Protein AF-A0A7D9IM38-F1 (afdb_monomer_lite)

Organism: Paramuricea clavata (NCBI:txid317549)

InterPro domains:
  IPR041105 TAR DNA-binding protein 43, N-terminal [PF18694] (22-83)
  IPR041105 TAR DNA-binding protein 43, N-terminal [cd19609] (25-83)

Sequence (326 aa):
MEISGEAEVFVKINESGIADSYVTEIPTEPDASLHILNIQAQFPETTGLRYRSETNTWRAVRRLDNTLFAPHGGWGDKIYAVVKPIAVNLAPNVKHGHDKPEVLKSSKVMSKSSQRTISSDFTLGPPNELLKMAREKVKADGYEYKKGYSRSVSSSSSSGGDDHAGKKDLDKSAKRKHMDAEERKKAITNIKALLDNETTQLLKQKYEYEGQLASLERKEAKSQWYKKKVKRKPALNSSESHTARSLSIAEMLSKADTTTLSTSNTNASPASAAIQRSVNDTNASTKYSDEPSISIINVPDEDPASAQHSDASADTLPLDDSDDLF

pLDDT: mean 70.19, std 22.19, range [37.31, 98.19]

Radius of gyration: 42.06 Å; chains: 1; bounding box: 87×114×127 Å

Secondary structure (DSSP, 8-state):
---------EEEEESSS-TTS--EEEEPPTTS-EEHHHHHHHSTT--EEEEE-TTS-EEEPEEETTEEEPPTT-STTPEEEEE-------------------------------PPP--TT----STTHHHHHHHHHHHHTT--------------------------------------HHHHHHHHHHHHHHHHHHHHHHHHHHHHHHHHHHHHHHHHHHHHHHHHHHTTS------S-S-S--S-SSSSSS------------------------------------------------------------------------

Foldseek 3Di:
DPPPPPPFDWAWEDAPQDPPGDTDIFTADPVLKHFQVSVCVVPPQFPFKWFADPVRDIDTFDDDDRITDADDVGRPPTYIHTDHPPPPPPPDPDDDDDDDDDDDDDDDDDDDDDDDDPPPPPPVPDVCVVVVVVVVVCVVVVPDPPPPDPPPDPDDDDDDDDDDDDDDDDPPPPPDPPPDPVNVVVVVVVVVVVVVVVVVVVVVVVVVVVVVVVVVVVVVVVVVVVVVVVVPPPPPPPPDDPPDPDDDPPPPPPDDDDDDDDDDDDDDDDDDDDDDDDDDDDDDDDDDDDDPPDPPDDDDDDDPPDDDDDDDDDPDDDDDPPDDDD

Structure (mmCIF, N/CA/C/O backbone):
data_AF-A0A7D9IM38-F1
#
_entry.id   AF-A0A7D9IM38-F1
#
loop_
_atom_site.group_PDB
_atom_site.id
_atom_site.type_symbol
_atom_site.label_atom_id
_atom_site.label_alt_id
_atom_site.label_comp_id
_atom_site.label_asym_id
_atom_site.label_entity_id
_atom_site.label_seq_id
_atom_site.pdbx_PDB_ins_code
_atom_site.Cartn_x
_atom_site.Cartn_y
_atom_site.Cartn_z
_atom_site.occupancy
_atom_site.B_iso_or_equiv
_atom_site.auth_seq_id
_atom_site.auth_comp_id
_atom_site.auth_asym_id
_atom_site.auth_atom_id
_atom_site.pdbx_PDB_model_num
ATOM 1 N N . MET A 1 1 ? -4.650 -48.994 5.124 1.00 44.03 1 MET A N 1
ATOM 2 C CA . MET A 1 1 ? -4.905 -47.585 4.771 1.00 44.03 1 MET A CA 1
ATOM 3 C C . MET A 1 1 ? -3.720 -46.804 5.285 1.00 44.03 1 MET A C 1
ATOM 5 O O . MET A 1 1 ? -3.686 -46.463 6.459 1.00 44.03 1 MET A O 1
ATOM 9 N N . GLU A 1 2 ? -2.699 -46.658 4.450 1.00 42.72 2 GLU A N 1
ATOM 10 C CA . GLU A 1 2 ? -1.594 -45.753 4.748 1.00 42.72 2 GLU A CA 1
ATOM 11 C C . GLU A 1 2 ? -2.143 -44.341 4.576 1.00 42.72 2 GLU A C 1
ATOM 13 O O . GLU A 1 2 ? -2.542 -43.951 3.481 1.00 42.72 2 GLU A O 1
ATOM 18 N N . ILE A 1 3 ? -2.267 -43.619 5.688 1.00 56.22 3 ILE A N 1
ATOM 19 C CA . ILE A 1 3 ? -2.511 -42.182 5.674 1.00 56.22 3 ILE A CA 1
ATOM 20 C C . ILE A 1 3 ? -1.185 -41.599 5.196 1.00 56.22 3 ILE A C 1
ATOM 22 O O . ILE A 1 3 ? -0.262 -41.420 5.988 1.00 56.22 3 ILE A O 1
ATOM 26 N N . SER A 1 4 ? -1.042 -41.425 3.883 1.00 56.16 4 SER A N 1
ATOM 27 C CA . SER A 1 4 ? 0.035 -40.625 3.317 1.00 56.16 4 SER A CA 1
ATOM 28 C C . SER A 1 4 ? -0.075 -39.250 3.962 1.00 56.16 4 SER A C 1
ATOM 30 O O . SER A 1 4 ? -1.024 -38.520 3.688 1.00 56.16 4 SER A O 1
ATOM 32 N N . GLY A 1 5 ? 0.827 -38.956 4.899 1.00 57.47 5 GLY A N 1
ATOM 33 C CA . GLY A 1 5 ? 0.895 -37.667 5.566 1.00 57.47 5 GLY A CA 1
ATOM 34 C C . GLY A 1 5 ? 1.242 -36.612 4.532 1.00 57.47 5 GLY A C 1
ATOM 35 O O . GLY A 1 5 ? 2.415 -36.416 4.223 1.00 57.47 5 GLY A O 1
ATOM 36 N N . GLU A 1 6 ? 0.220 -35.989 3.953 1.00 71.19 6 GLU A N 1
ATOM 37 C CA . GLU A 1 6 ? 0.382 -34.780 3.163 1.00 71.19 6 GLU A CA 1
ATOM 38 C C . GLU A 1 6 ? 1.061 -33.762 4.077 1.00 71.19 6 GLU A C 1
ATOM 40 O O . GLU A 1 6 ? 0.561 -33.445 5.156 1.00 71.19 6 GLU A O 1
ATOM 45 N N . ALA A 1 7 ? 2.272 -33.349 3.705 1.00 74.19 7 ALA A N 1
ATOM 46 C CA . ALA A 1 7 ? 3.016 -32.381 4.487 1.00 74.19 7 ALA A CA 1
ATOM 47 C C . ALA A 1 7 ? 2.200 -31.086 4.532 1.00 74.19 7 ALA A C 1
ATOM 49 O O . ALA A 1 7 ? 1.968 -30.471 3.491 1.00 74.19 7 ALA A O 1
ATOM 50 N N . GLU A 1 8 ? 1.755 -30.692 5.725 1.00 84.19 8 GLU A N 1
ATOM 51 C CA . GLU A 1 8 ? 1.079 -29.413 5.917 1.00 84.19 8 GLU A CA 1
ATOM 52 C C . GLU A 1 8 ? 2.019 -28.292 5.464 1.00 84.19 8 GLU A C 1
ATOM 54 O O . GLU A 1 8 ? 3.125 -28.121 5.985 1.00 84.19 8 GLU A O 1
ATOM 59 N N . VAL A 1 9 ? 1.597 -27.549 4.442 1.00 93.69 9 VAL A N 1
ATOM 60 C CA . VAL A 1 9 ? 2.341 -26.398 3.939 1.00 93.69 9 VAL A CA 1
ATOM 61 C C . VAL A 1 9 ? 1.914 -25.175 4.742 1.00 93.69 9 VAL A C 1
ATOM 63 O O . VAL A 1 9 ? 0.727 -24.896 4.906 1.00 93.69 9 VAL A O 1
ATOM 66 N N . PHE A 1 10 ? 2.893 -24.421 5.234 1.00 95.56 10 PHE A N 1
ATOM 67 C CA . PHE A 1 10 ? 2.665 -23.194 5.992 1.00 95.56 10 PHE A CA 1
ATOM 68 C C . PHE A 1 10 ? 3.111 -21.972 5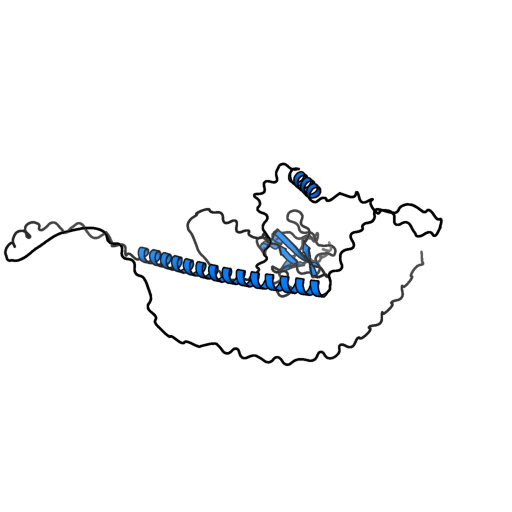.192 1.00 95.56 10 PHE A C 1
ATOM 70 O O . PHE A 1 10 ? 4.106 -22.006 4.465 1.00 95.56 10 PHE A O 1
ATOM 77 N N . VAL A 1 11 ? 2.384 -20.867 5.350 1.00 96.88 11 VAL A N 1
ATOM 78 C CA . VAL A 1 11 ? 2.685 -19.583 4.707 1.00 96.88 11 VAL A CA 1
ATOM 79 C C . VAL A 1 11 ? 3.099 -18.563 5.757 1.00 96.88 11 VAL A C 1
ATOM 81 O O . VAL A 1 11 ? 2.364 -18.304 6.708 1.00 96.88 11 VAL A O 1
ATOM 84 N N . LYS A 1 12 ? 4.265 -17.943 5.555 1.00 96.56 12 LYS A N 1
ATOM 85 C CA . LYS A 1 12 ? 4.831 -16.905 6.428 1.00 96.56 12 LYS A CA 1
ATOM 86 C C . LYS A 1 12 ? 4.230 -15.540 6.093 1.00 96.56 12 LYS A C 1
ATOM 88 O O . LYS A 1 12 ? 4.493 -14.991 5.020 1.00 96.56 12 LYS A O 1
ATOM 93 N N . ILE A 1 13 ? 3.439 -14.977 7.002 1.00 96.88 13 ILE A N 1
ATOM 94 C CA . ILE A 1 13 ? 2.722 -13.709 6.807 1.00 96.88 13 ILE A CA 1
ATOM 95 C C . ILE A 1 13 ? 3.189 -12.657 7.815 1.00 96.88 13 ILE A C 1
ATOM 97 O O . ILE A 1 13 ? 3.386 -12.950 8.991 1.00 96.88 13 ILE A O 1
ATOM 101 N N . ASN A 1 14 ? 3.340 -11.413 7.363 1.00 95.12 14 ASN A N 1
ATOM 102 C CA . ASN A 1 14 ? 3.626 -10.251 8.198 1.00 95.12 14 ASN A CA 1
ATOM 103 C C . ASN A 1 14 ? 2.762 -9.034 7.815 1.00 95.12 14 ASN A C 1
ATOM 105 O O . ASN A 1 14 ? 2.085 -9.002 6.786 1.00 95.12 14 ASN A O 1
ATOM 109 N N . GLU A 1 15 ? 2.802 -7.991 8.646 1.00 92.00 15 GLU A N 1
ATOM 110 C CA . GLU A 1 15 ? 2.037 -6.762 8.396 1.00 92.00 15 GLU A CA 1
ATOM 111 C C . GLU A 1 15 ? 2.759 -5.761 7.489 1.00 92.00 15 GLU A C 1
ATOM 113 O O . GLU A 1 15 ? 2.151 -5.122 6.631 1.00 92.00 15 GLU A O 1
ATOM 118 N N . SER A 1 16 ? 4.075 -5.634 7.648 1.00 82.12 16 SER A N 1
ATOM 119 C CA . SER A 1 16 ? 4.864 -4.594 6.979 1.00 82.12 16 SER A CA 1
ATOM 120 C C . SER A 1 16 ? 5.498 -5.043 5.658 1.00 82.12 16 SER A C 1
ATOM 122 O O . SER A 1 16 ? 5.885 -4.207 4.838 1.00 82.12 16 SER A O 1
ATOM 124 N N . GLY A 1 17 ? 5.622 -6.353 5.429 1.00 73.69 17 GLY A N 1
ATOM 125 C CA . GLY A 1 17 ? 6.408 -6.897 4.325 1.00 73.69 17 GLY A CA 1
ATOM 126 C C . GLY A 1 17 ? 7.925 -6.783 4.509 1.00 73.69 17 GLY A C 1
ATOM 127 O O . GLY A 1 17 ? 8.658 -6.893 3.528 1.00 73.69 17 GLY A O 1
ATOM 128 N N . ILE A 1 18 ? 8.389 -6.548 5.741 1.00 77.19 18 ILE A N 1
ATOM 129 C CA . ILE A 1 18 ? 9.804 -6.453 6.131 1.00 77.19 18 ILE A CA 1
ATOM 130 C C . ILE A 1 18 ? 10.206 -7.724 6.895 1.00 77.19 18 ILE A C 1
ATOM 132 O O . ILE A 1 18 ? 9.472 -8.164 7.784 1.00 77.19 18 ILE A O 1
ATOM 136 N N . ALA A 1 19 ? 11.360 -8.303 6.549 1.00 74.62 19 ALA A N 1
ATOM 137 C CA . ALA A 1 19 ? 11.827 -9.583 7.091 1.00 74.62 19 ALA A CA 1
ATOM 138 C C . ALA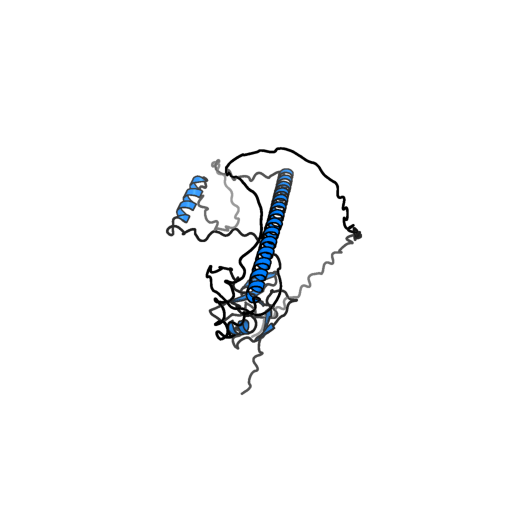 A 1 19 ? 12.031 -9.570 8.616 1.00 74.62 19 ALA A C 1
ATOM 140 O O . ALA A 1 19 ? 11.717 -10.554 9.271 1.00 74.62 19 ALA A O 1
ATOM 141 N N . ASP A 1 20 ? 12.447 -8.437 9.183 1.00 77.31 20 ASP A N 1
ATOM 142 C CA . ASP A 1 20 ? 12.774 -8.316 10.613 1.00 77.31 20 ASP A CA 1
ATOM 143 C C . ASP A 1 20 ? 11.550 -8.055 11.515 1.00 77.31 20 ASP A C 1
ATOM 145 O O . ASP A 1 20 ? 11.688 -7.775 12.705 1.00 77.31 20 ASP A O 1
ATOM 149 N N . SER A 1 21 ? 10.337 -8.082 10.954 1.00 83.94 21 SER A N 1
ATOM 150 C CA . SER A 1 21 ? 9.094 -7.875 11.712 1.00 83.94 21 SER A CA 1
ATOM 151 C C . SER A 1 21 ? 8.464 -9.198 12.156 1.00 83.94 21 SER A C 1
ATOM 153 O O . SER A 1 21 ? 8.831 -10.258 11.666 1.00 83.94 21 SER A O 1
ATOM 155 N N . TYR A 1 22 ? 7.506 -9.144 13.087 1.00 89.44 22 TYR A N 1
ATOM 156 C CA . TYR A 1 22 ? 6.783 -10.325 13.572 1.00 89.44 22 TYR A CA 1
ATOM 157 C C . TYR A 1 22 ? 6.111 -11.088 12.414 1.00 89.44 22 TYR A C 1
ATOM 159 O O . TYR A 1 22 ? 5.280 -10.523 11.695 1.00 89.44 22 TYR A O 1
ATOM 167 N N . VAL A 1 23 ? 6.493 -12.358 12.241 1.00 94.62 23 VAL A N 1
ATOM 168 C CA . VAL A 1 23 ? 5.973 -13.276 11.217 1.00 94.62 23 VAL A CA 1
ATOM 169 C C . VAL A 1 23 ? 5.062 -14.305 11.882 1.00 94.62 23 VAL A C 1
ATOM 171 O O . VAL A 1 23 ? 5.410 -14.876 12.913 1.00 94.62 23 VAL A O 1
ATOM 174 N N . THR A 1 24 ? 3.911 -14.561 11.271 1.00 96.56 24 THR A N 1
ATOM 175 C CA . THR A 1 24 ? 2.961 -15.600 11.677 1.00 96.56 24 THR A CA 1
ATOM 176 C C . THR A 1 24 ? 2.850 -16.636 10.570 1.00 96.56 24 THR A C 1
ATOM 178 O O . THR A 1 24 ? 2.672 -16.282 9.405 1.00 96.56 24 THR A O 1
ATOM 181 N N . GLU A 1 25 ? 2.953 -17.911 10.928 1.00 96.62 25 GLU A N 1
ATOM 182 C CA . GLU A 1 25 ? 2.768 -19.026 10.001 1.00 96.62 25 GLU A CA 1
ATOM 183 C C . GLU A 1 25 ? 1.301 -19.461 10.004 1.00 96.62 25 GLU A C 1
ATOM 185 O O . GLU A 1 25 ? 0.712 -19.671 11.065 1.00 96.62 25 GLU A O 1
ATOM 190 N N . ILE A 1 26 ? 0.698 -19.551 8.818 1.00 96.69 26 ILE A N 1
ATOM 191 C CA . ILE A 1 26 ? -0.701 -19.962 8.643 1.00 96.69 26 ILE A CA 1
ATOM 192 C C . ILE A 1 26 ? -0.744 -21.207 7.747 1.00 96.69 26 ILE A C 1
ATOM 194 O O . ILE A 1 26 ? -0.138 -21.169 6.671 1.00 96.69 26 ILE A O 1
ATOM 198 N N . PRO A 1 27 ? -1.426 -22.293 8.160 1.00 96.25 27 PRO A N 1
ATOM 199 C CA . PRO A 1 27 ? -1.538 -23.506 7.355 1.00 96.25 27 PRO A CA 1
ATOM 200 C C . PRO A 1 27 ? -2.376 -23.267 6.094 1.00 96.25 27 PRO A C 1
ATOM 202 O O . PRO A 1 27 ? -3.347 -22.500 6.113 1.00 96.25 27 PRO A O 1
ATOM 205 N N . THR A 1 28 ? -1.998 -23.924 4.999 1.00 96.00 28 THR A N 1
ATOM 206 C CA . THR A 1 28 ? -2.791 -23.977 3.765 1.00 96.00 28 THR A CA 1
ATOM 207 C C . THR A 1 28 ? -3.817 -25.100 3.812 1.00 96.00 28 THR A C 1
ATOM 209 O O . THR A 1 28 ? -3.688 -26.053 4.575 1.00 96.00 28 THR A O 1
ATOM 212 N N . GLU A 1 29 ? -4.807 -25.013 2.933 1.00 95.38 29 GLU A N 1
ATOM 213 C CA . GLU A 1 29 ? -5.737 -26.106 2.661 1.00 95.38 29 GLU A CA 1
ATOM 214 C C . GLU A 1 29 ? -5.042 -27.251 1.884 1.00 95.38 29 GLU A C 1
ATOM 216 O O . GLU A 1 29 ? -3.952 -27.044 1.332 1.00 95.38 29 GLU A 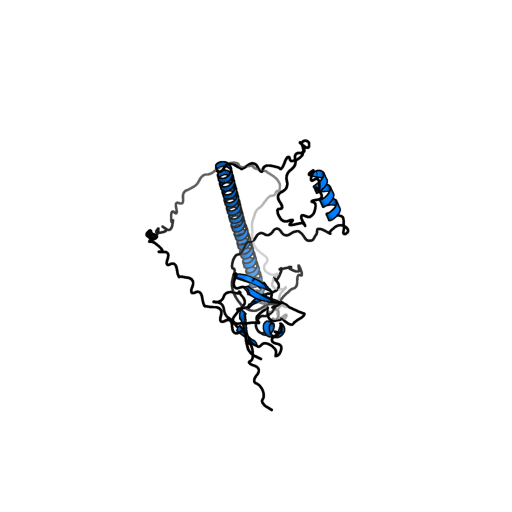O 1
ATOM 221 N N . PRO A 1 30 ? -5.658 -28.449 1.786 1.00 91.75 30 PRO A N 1
ATOM 222 C CA . PRO A 1 30 ? -5.083 -29.597 1.069 1.00 91.75 30 PRO A CA 1
ATOM 223 C C . PRO A 1 30 ? -4.806 -29.347 -0.423 1.00 91.75 30 PRO A C 1
ATOM 225 O O . PRO A 1 30 ? -3.947 -29.984 -1.022 1.00 91.75 30 PRO A O 1
ATOM 228 N N . ASP A 1 31 ? -5.498 -28.386 -1.041 1.00 92.75 31 ASP A N 1
ATOM 229 C CA . ASP A 1 31 ? -5.273 -27.964 -2.431 1.00 92.75 31 ASP A CA 1
ATOM 230 C C . ASP A 1 31 ? -4.155 -26.907 -2.577 1.00 92.75 31 ASP A C 1
ATOM 232 O O . ASP A 1 31 ? -3.996 -26.301 -3.640 1.00 92.75 31 ASP A O 1
ATOM 236 N N . ALA A 1 32 ? -3.394 -26.666 -1.504 1.00 93.31 32 ALA A N 1
ATOM 237 C CA . ALA A 1 32 ? -2.403 -25.602 -1.363 1.00 93.31 32 ALA A CA 1
ATOM 238 C C . ALA A 1 32 ? -2.974 -24.179 -1.524 1.00 93.31 32 ALA A C 1
ATOM 240 O O . ALA A 1 32 ? -2.213 -23.220 -1.702 1.00 93.31 32 ALA A O 1
ATOM 241 N N . SER A 1 33 ? -4.295 -24.002 -1.460 1.00 96.19 33 SER A N 1
ATOM 242 C CA . SER A 1 33 ? -4.912 -22.681 -1.393 1.00 96.19 33 SER A CA 1
ATOM 243 C C . SER A 1 33 ? -4.917 -22.143 0.039 1.00 96.19 33 SER A C 1
ATOM 245 O O . SER A 1 33 ? -4.662 -22.860 1.008 1.00 96.19 33 SER A O 1
ATOM 247 N N . LEU A 1 34 ? -5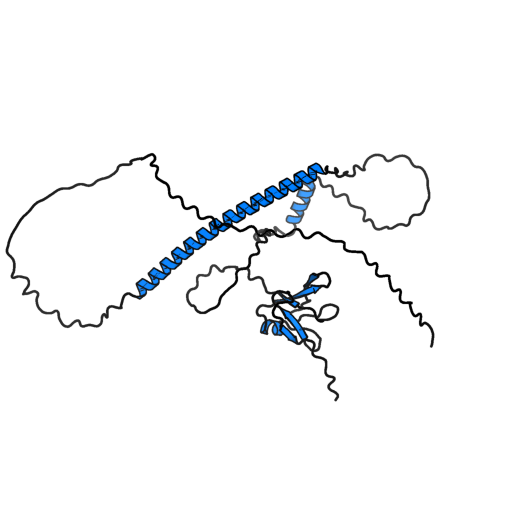.156 -20.841 0.185 1.00 97.19 34 LEU A N 1
ATOM 248 C CA . LEU A 1 34 ? -5.214 -20.191 1.490 1.00 97.19 34 LEU A CA 1
ATOM 249 C C . LEU A 1 34 ? -6.479 -19.343 1.607 1.00 97.19 34 LEU A C 1
ATOM 251 O O . LEU A 1 34 ? -6.691 -18.405 0.833 1.00 97.19 34 LEU A O 1
ATOM 255 N N . HIS A 1 35 ? -7.318 -19.635 2.598 1.00 97.12 35 HIS A N 1
ATOM 256 C CA . HIS A 1 35 ? -8.525 -18.855 2.847 1.00 97.12 35 HIS A CA 1
ATOM 257 C C . HIS A 1 35 ? -8.223 -17.528 3.550 1.00 97.12 35 HIS A C 1
ATOM 259 O O . HIS A 1 35 ? -7.524 -17.469 4.562 1.00 97.12 35 HIS A O 1
ATOM 265 N N . ILE A 1 36 ? -8.833 -16.443 3.063 1.00 96.94 36 ILE A N 1
ATOM 266 C CA . ILE A 1 36 ? -8.707 -15.108 3.670 1.00 96.94 36 ILE A CA 1
ATOM 267 C C . ILE A 1 36 ? -9.212 -15.087 5.108 1.00 96.94 36 ILE A C 1
ATOM 269 O O . ILE A 1 36 ? -8.654 -14.362 5.925 1.00 96.94 36 ILE A O 1
ATOM 273 N N . LEU A 1 37 ? -10.227 -15.889 5.434 1.00 96.38 37 LEU A N 1
ATOM 274 C CA . LEU A 1 37 ? -10.766 -15.974 6.791 1.00 96.38 37 LEU A CA 1
ATOM 275 C C . LEU A 1 37 ? -9.722 -16.486 7.796 1.00 96.38 37 LEU A C 1
ATOM 277 O O . LEU A 1 37 ? -9.623 -15.934 8.891 1.00 96.38 37 LEU A O 1
ATOM 281 N N . ASN A 1 38 ? -8.881 -17.449 7.399 1.00 96.06 38 ASN A N 1
ATOM 282 C CA . ASN A 1 38 ? -7.793 -17.963 8.240 1.00 96.06 38 ASN A CA 1
ATOM 283 C C . ASN A 1 38 ? -6.769 -16.855 8.528 1.00 96.06 38 ASN A C 1
ATOM 285 O O . ASN A 1 38 ? -6.297 -16.707 9.653 1.00 96.06 38 ASN A O 1
ATOM 289 N N . ILE A 1 39 ? -6.487 -16.012 7.530 1.00 97.25 39 ILE A N 1
ATOM 290 C CA . ILE A 1 39 ? -5.600 -14.853 7.684 1.00 97.25 39 ILE A CA 1
ATOM 291 C C . ILE A 1 39 ? -6.250 -13.782 8.564 1.00 97.25 39 ILE A C 1
ATOM 293 O O . ILE A 1 39 ? -5.591 -13.225 9.438 1.00 97.25 39 ILE A O 1
ATOM 297 N N . GLN A 1 40 ? -7.540 -13.500 8.367 1.00 96.81 40 GLN A N 1
ATOM 298 C CA . GLN A 1 40 ? -8.275 -12.481 9.120 1.00 96.81 40 GLN A CA 1
ATOM 299 C C . GLN A 1 40 ? -8.383 -12.785 10.616 1.00 96.81 40 GLN A C 1
ATOM 301 O O . GLN A 1 40 ? -8.480 -11.844 11.402 1.00 96.81 40 GLN A O 1
ATOM 306 N N . ALA A 1 41 ? -8.312 -14.059 11.013 1.00 96.38 41 ALA A N 1
ATOM 307 C CA . ALA A 1 41 ? -8.268 -14.456 12.418 1.00 96.38 41 ALA A CA 1
ATOM 308 C C . ALA A 1 41 ? -7.049 -13.878 13.164 1.00 96.38 41 ALA A C 1
ATOM 310 O O . ALA A 1 41 ? -7.158 -13.547 14.341 1.00 96.38 41 ALA A O 1
ATOM 311 N N . GLN A 1 42 ? -5.910 -13.725 12.477 1.00 95.88 42 GLN A N 1
ATOM 312 C CA . GLN A 1 42 ? -4.676 -13.147 13.034 1.00 95.88 42 GLN A CA 1
ATOM 313 C C . GLN A 1 42 ? -4.478 -11.685 12.618 1.00 95.88 42 GLN A C 1
ATOM 315 O O . GLN A 1 42 ? -3.975 -10.863 13.382 1.00 95.88 42 GLN A O 1
ATOM 320 N N . PHE A 1 43 ? -4.909 -11.343 11.404 1.00 95.31 43 PHE A N 1
ATOM 321 C CA . PHE A 1 43 ? -4.751 -10.028 10.796 1.00 95.31 43 PHE A CA 1
ATOM 322 C C . PHE A 1 43 ? -6.115 -9.474 10.367 1.00 95.31 43 PHE A C 1
ATOM 324 O O . PHE A 1 43 ? -6.485 -9.581 9.188 1.00 95.31 43 PHE A O 1
ATOM 331 N N . PRO A 1 44 ? -6.866 -8.847 11.290 1.00 95.44 44 PRO A N 1
ATOM 332 C CA . PRO A 1 44 ? -8.166 -8.265 10.982 1.00 95.44 44 PRO A CA 1
ATOM 333 C C . PRO A 1 44 ? -8.107 -7.303 9.789 1.00 95.44 44 PRO A C 1
ATOM 335 O O . PRO A 1 44 ? -7.086 -6.653 9.546 1.00 95.44 44 PRO A O 1
ATOM 338 N N . GLU A 1 45 ? -9.214 -7.220 9.046 1.00 94.38 45 GLU A N 1
ATOM 339 C CA . GLU A 1 45 ? -9.385 -6.362 7.858 1.00 94.38 45 GLU A CA 1
ATOM 340 C C . GLU A 1 45 ? -8.496 -6.719 6.655 1.00 94.38 45 GLU A C 1
ATOM 342 O O . GLU A 1 45 ? -8.456 -5.989 5.663 1.00 94.38 45 GLU A O 1
ATOM 347 N N . THR A 1 46 ? -7.793 -7.851 6.687 1.00 96.38 46 THR A N 1
ATOM 348 C CA . THR A 1 46 ? -7.002 -8.288 5.534 1.00 96.38 46 THR A CA 1
ATOM 349 C C . THR A 1 46 ? -7.905 -8.562 4.335 1.00 96.38 46 THR A C 1
ATOM 351 O O . THR A 1 46 ? -8.869 -9.322 4.412 1.00 96.38 46 THR A O 1
ATOM 354 N N . THR A 1 47 ? -7.573 -7.950 3.203 1.00 96.38 47 THR A N 1
ATOM 355 C CA . THR A 1 47 ? -8.274 -8.127 1.922 1.00 96.38 47 THR A CA 1
ATOM 356 C C . THR A 1 47 ? -7.485 -8.979 0.936 1.00 96.38 47 THR A C 1
ATOM 358 O O . THR A 1 47 ? -8.067 -9.556 0.020 1.00 96.38 47 THR A O 1
ATOM 361 N N . GLY A 1 48 ? -6.174 -9.101 1.111 1.00 97.00 48 GLY A N 1
ATOM 362 C CA . GLY A 1 48 ? -5.331 -9.936 0.265 1.00 97.00 48 GLY A CA 1
ATOM 363 C C . GLY A 1 48 ? -3.890 -9.959 0.748 1.00 97.00 48 GLY A C 1
ATOM 364 O O . GLY A 1 48 ? -3.571 -9.406 1.799 1.00 97.00 48 GLY A O 1
ATOM 365 N N . LEU A 1 49 ? -3.021 -10.580 -0.046 1.00 97.88 49 LEU A N 1
ATOM 366 C CA . LEU A 1 49 ? -1.590 -10.682 0.223 1.00 97.88 49 LEU A CA 1
ATOM 367 C C . LEU A 1 49 ? -0.774 -10.121 -0.945 1.00 97.88 49 LEU A C 1
ATOM 369 O O . LEU A 1 49 ? -1.182 -10.178 -2.110 1.00 97.88 49 LEU A O 1
ATOM 373 N N . ARG A 1 50 ? 0.417 -9.616 -0.633 1.00 97.12 50 ARG A N 1
ATOM 374 C CA . ARG A 1 50 ? 1.453 -9.258 -1.609 1.00 97.12 50 ARG A CA 1
ATOM 375 C C . ARG A 1 50 ? 2.816 -9.737 -1.125 1.00 97.12 50 ARG A C 1
ATOM 377 O O . ARG A 1 50 ? 3.042 -9.821 0.071 1.00 97.12 50 ARG A O 1
ATOM 384 N N . TYR A 1 51 ? 3.743 -10.003 -2.029 1.00 96.62 51 TYR A N 1
ATOM 385 C CA . TYR A 1 51 ? 5.093 -10.467 -1.700 1.00 96.62 51 TYR A CA 1
ATOM 386 C C . TYR A 1 51 ? 6.133 -9.745 -2.555 1.00 96.62 51 TYR A C 1
ATOM 388 O O . TYR A 1 51 ? 5.790 -9.110 -3.556 1.00 96.62 51 TYR A O 1
ATOM 396 N N . ARG A 1 52 ? 7.409 -9.818 -2.170 1.00 95.06 52 ARG A N 1
ATOM 397 C CA . ARG A 1 52 ? 8.511 -9.340 -3.014 1.00 95.06 52 ARG A CA 1
ATOM 398 C C . ARG A 1 52 ? 9.015 -10.461 -3.917 1.00 95.06 52 ARG A C 1
ATOM 400 O O . ARG A 1 52 ? 9.261 -11.574 -3.458 1.00 95.06 52 ARG A O 1
ATOM 407 N N . SER A 1 53 ? 9.174 -10.170 -5.204 1.00 94.25 53 SER A N 1
ATOM 408 C CA . SER A 1 53 ? 9.911 -11.041 -6.121 1.00 94.25 53 SER A CA 1
ATOM 409 C C . SER A 1 53 ? 11.411 -11.017 -5.824 1.00 94.25 53 SER A C 1
ATOM 411 O O . SER A 1 53 ? 11.895 -10.138 -5.116 1.00 94.25 53 SER A O 1
ATOM 413 N N . GLU A 1 54 ? 12.160 -11.934 -6.437 1.00 92.31 54 GLU A N 1
ATOM 414 C CA . GLU A 1 54 ? 13.636 -11.930 -6.423 1.00 92.31 54 GLU A CA 1
ATOM 415 C C . GLU A 1 54 ? 14.217 -10.602 -6.934 1.00 92.31 54 GLU A C 1
ATOM 417 O O . GLU A 1 54 ? 15.215 -10.109 -6.427 1.00 92.31 54 GLU A O 1
ATOM 422 N N . THR A 1 55 ? 13.517 -9.946 -7.863 1.00 94.44 55 THR A N 1
ATOM 423 C CA . THR A 1 55 ? 13.842 -8.600 -8.362 1.00 94.44 55 THR A CA 1
ATOM 424 C C . THR A 1 55 ? 13.408 -7.461 -7.424 1.00 94.44 55 THR A C 1
ATOM 426 O O . THR A 1 55 ? 13.295 -6.316 -7.861 1.00 94.44 55 THR A O 1
ATOM 429 N N . ASN A 1 56 ? 13.083 -7.747 -6.158 1.00 92.06 56 ASN A N 1
ATOM 430 C CA . ASN A 1 56 ? 12.603 -6.784 -5.156 1.00 92.06 56 ASN A CA 1
ATOM 431 C C . ASN A 1 56 ? 11.348 -5.979 -5.553 1.00 92.06 56 ASN A C 1
ATOM 433 O O . ASN A 1 56 ? 11.075 -4.913 -5.001 1.00 92.06 56 ASN A O 1
ATOM 437 N N . THR A 1 57 ? 10.546 -6.483 -6.491 1.00 95.19 57 THR A N 1
ATOM 438 C CA . THR A 1 57 ? 9.302 -5.831 -6.920 1.00 95.19 57 THR A CA 1
ATOM 439 C C . THR A 1 57 ? 8.113 -6.407 -6.156 1.00 95.19 57 THR A C 1
ATOM 441 O O . THR A 1 57 ? 8.036 -7.616 -5.946 1.00 95.19 57 THR A O 1
ATOM 444 N N . TRP A 1 58 ? 7.158 -5.565 -5.753 1.00 95.88 58 TRP A N 1
ATOM 445 C CA . TRP A 1 58 ? 5.919 -6.035 -5.128 1.00 95.88 58 TRP A CA 1
ATOM 446 C C . TRP A 1 58 ? 5.025 -6.752 -6.143 1.00 95.88 58 TRP A C 1
ATOM 448 O O . TRP A 1 58 ? 4.696 -6.195 -7.190 1.00 95.88 58 TRP A O 1
ATOM 458 N N . ARG A 1 59 ? 4.593 -7.967 -5.808 1.00 97.38 59 ARG A N 1
ATOM 459 C CA . ARG A 1 59 ? 3.642 -8.774 -6.577 1.00 97.38 59 ARG A CA 1
ATOM 460 C C . ARG A 1 59 ? 2.436 -9.112 -5.713 1.00 97.38 59 ARG A C 1
ATOM 462 O O . ARG A 1 59 ? 2.588 -9.481 -4.553 1.00 97.38 59 ARG A O 1
ATOM 469 N N . ALA A 1 60 ? 1.241 -8.964 -6.270 1.00 97.69 60 ALA A N 1
ATOM 470 C CA . ALA A 1 60 ? 0.010 -9.362 -5.599 1.00 97.69 60 ALA A CA 1
ATOM 471 C C . ALA A 1 60 ? -0.206 -10.875 -5.733 1.00 97.69 60 ALA A C 1
ATOM 473 O O . ALA A 1 60 ? 0.118 -11.460 -6.768 1.00 97.69 60 ALA A O 1
ATOM 474 N N . VAL A 1 61 ? -0.767 -11.495 -4.697 1.00 98.12 61 VAL A N 1
ATOM 475 C CA . VAL A 1 61 ? -1.225 -12.888 -4.751 1.00 98.12 61 VAL A CA 1
ATOM 476 C C . VAL A 1 61 ? -2.589 -12.931 -5.433 1.00 98.12 61 VAL A C 1
ATOM 478 O O . VAL A 1 61 ? -3.435 -12.060 -5.211 1.00 98.12 61 VAL A O 1
ATOM 481 N N . ARG A 1 62 ? -2.807 -13.931 -6.291 1.00 98.12 62 ARG A N 1
ATOM 482 C CA . ARG A 1 62 ? -4.081 -14.088 -6.993 1.00 98.12 62 ARG A CA 1
ATOM 483 C C . ARG A 1 62 ? -5.174 -14.444 -5.990 1.00 98.12 62 ARG A C 1
ATOM 485 O O . ARG A 1 62 ? -5.030 -15.390 -5.223 1.00 98.12 62 ARG A O 1
ATOM 492 N N . ARG A 1 63 ? -6.286 -13.716 -6.056 1.00 97.38 63 ARG A N 1
ATOM 493 C CA . ARG A 1 63 ? -7.487 -13.956 -5.255 1.00 97.38 63 ARG A CA 1
ATOM 494 C C . ARG A 1 63 ? -8.673 -14.261 -6.162 1.00 97.38 63 ARG A C 1
ATOM 496 O O . ARG A 1 63 ? -8.892 -13.524 -7.125 1.00 97.38 63 ARG A O 1
ATOM 503 N N . LEU A 1 64 ? -9.445 -15.285 -5.821 1.00 97.62 64 LEU A N 1
ATOM 504 C CA . LEU A 1 64 ? -10.803 -15.498 -6.323 1.00 97.62 64 LEU A CA 1
ATOM 505 C C . LEU A 1 64 ? -11.713 -15.624 -5.100 1.00 97.62 64 LEU A C 1
ATOM 507 O O . LEU A 1 64 ? -11.461 -16.459 -4.236 1.00 97.62 64 LEU A O 1
ATOM 511 N N . ASP A 1 65 ? -12.706 -14.745 -4.990 1.00 95.25 65 ASP A N 1
ATOM 512 C CA . ASP A 1 65 ? -13.575 -14.635 -3.814 1.00 95.25 65 ASP A CA 1
ATOM 513 C C . ASP A 1 65 ? -12.781 -14.521 -2.497 1.00 95.25 65 ASP A C 1
ATOM 515 O O . ASP A 1 65 ? -12.069 -13.531 -2.290 1.00 95.25 65 ASP A O 1
ATOM 519 N N . ASN A 1 66 ? -12.875 -15.536 -1.633 1.00 96.50 66 ASN A N 1
ATOM 520 C CA . ASN A 1 66 ? -12.207 -15.611 -0.331 1.00 96.50 66 ASN A CA 1
ATOM 521 C C . ASN A 1 66 ? -11.018 -16.583 -0.315 1.00 96.50 66 ASN A C 1
ATOM 523 O O . ASN A 1 66 ? -10.508 -16.905 0.761 1.00 96.50 66 ASN A O 1
ATOM 527 N N . THR A 1 67 ? -10.574 -17.040 -1.485 1.00 97.69 67 THR A N 1
ATOM 528 C CA . THR A 1 67 ? -9.490 -18.012 -1.633 1.00 97.69 67 THR A CA 1
ATOM 529 C C . THR A 1 67 ? -8.314 -17.382 -2.372 1.00 97.69 67 THR A C 1
ATOM 531 O O . THR A 1 67 ? -8.458 -16.765 -3.436 1.00 97.69 67 THR A O 1
ATOM 534 N N . LEU A 1 68 ? -7.129 -17.512 -1.783 1.00 98.19 68 LEU A N 1
ATOM 535 C CA . LEU A 1 68 ? -5.862 -17.094 -2.361 1.00 98.19 68 LEU A CA 1
ATOM 536 C C . LEU A 1 68 ? -5.161 -18.304 -2.963 1.00 98.19 68 LEU A C 1
ATOM 538 O O . LEU A 1 68 ? -5.027 -19.345 -2.324 1.00 98.19 68 LEU A O 1
ATOM 542 N N . PHE A 1 69 ? -4.692 -18.135 -4.192 1.00 97.94 69 PHE A N 1
ATOM 543 C CA . PHE A 1 69 ? -3.982 -19.172 -4.926 1.00 97.94 69 PHE A CA 1
ATOM 544 C C . PHE A 1 69 ? -2.487 -18.917 -4.850 1.00 97.94 69 PHE A C 1
ATOM 546 O O . PHE A 1 69 ? -2.039 -17.777 -5.028 1.00 97.94 69 PHE A O 1
ATOM 553 N N . ALA A 1 70 ? -1.729 -19.990 -4.631 1.00 96.88 70 ALA A N 1
ATOM 554 C CA . ALA A 1 70 ? -0.281 -19.929 -4.594 1.00 96.88 70 ALA A CA 1
ATOM 555 C C . ALA A 1 70 ? 0.279 -19.294 -5.889 1.00 96.88 70 ALA A C 1
ATOM 557 O O . ALA A 1 70 ? -0.228 -19.555 -6.988 1.00 96.88 70 ALA A O 1
ATOM 558 N N . PRO A 1 71 ? 1.318 -18.445 -5.795 1.00 96.19 71 PRO A N 1
ATOM 559 C CA . PRO A 1 71 ? 2.035 -17.950 -6.964 1.00 96.19 71 PRO A CA 1
ATOM 560 C C . PRO A 1 71 ? 2.663 -19.080 -7.795 1.00 96.19 71 PRO A C 1
ATOM 562 O O . PRO A 1 71 ? 2.781 -20.222 -7.354 1.00 96.19 71 PRO A O 1
ATOM 565 N N . HIS A 1 72 ? 3.137 -18.750 -9.000 1.00 92.31 72 HIS A N 1
ATOM 566 C CA . HIS A 1 72 ? 3.922 -19.692 -9.798 1.00 92.31 72 HIS A CA 1
ATOM 567 C C . HIS A 1 72 ? 5.183 -20.112 -9.021 1.00 92.31 72 HIS A C 1
ATOM 569 O O . HIS A 1 72 ? 6.006 -19.256 -8.691 1.00 92.31 72 HIS A O 1
ATOM 575 N N . GLY A 1 73 ? 5.317 -21.409 -8.731 1.00 92.31 73 GLY A N 1
ATOM 576 C CA . GLY A 1 73 ? 6.363 -21.958 -7.855 1.00 92.31 73 GLY A CA 1
ATOM 577 C C . GLY A 1 73 ? 5.926 -22.226 -6.406 1.00 92.31 73 GLY A C 1
ATOM 578 O O . GLY A 1 73 ? 6.764 -22.603 -5.594 1.00 92.31 73 GLY A O 1
ATOM 579 N N . GLY A 1 74 ? 4.641 -22.055 -6.078 1.00 95.81 74 GLY A N 1
ATOM 580 C CA . GLY A 1 74 ? 4.098 -22.330 -4.746 1.00 95.81 74 GLY A CA 1
ATOM 581 C C . GLY A 1 74 ? 4.297 -21.179 -3.754 1.00 95.81 74 GLY A C 1
ATOM 582 O O . GLY A 1 74 ? 4.703 -20.074 -4.120 1.00 95.81 74 GLY A O 1
ATOM 583 N N . TRP A 1 75 ? 3.989 -21.433 -2.479 1.00 95.75 75 TRP A N 1
ATOM 584 C CA . TRP A 1 75 ? 4.164 -20.447 -1.407 1.00 95.75 75 TRP A CA 1
ATOM 585 C C . TRP A 1 75 ? 5.643 -20.206 -1.076 1.00 95.75 75 TRP A C 1
ATOM 587 O O . TRP A 1 75 ? 6.058 -19.046 -0.958 1.00 95.75 75 TRP A O 1
ATOM 597 N N . GLY A 1 76 ? 6.430 -21.288 -1.013 1.00 93.81 76 GLY A N 1
ATOM 598 C CA . GLY A 1 76 ? 7.864 -21.282 -0.708 1.00 93.81 76 GLY A CA 1
ATOM 599 C C . GLY A 1 76 ? 8.201 -20.616 0.631 1.00 93.81 76 GLY A C 1
ATOM 600 O O . GLY A 1 76 ? 7.332 -20.364 1.457 1.00 93.81 76 GLY A O 1
ATOM 601 N N . ASP A 1 77 ? 9.469 -20.247 0.815 1.00 93.50 77 ASP A N 1
ATOM 602 C CA . ASP A 1 77 ? 9.952 -19.527 2.009 1.00 93.50 77 ASP A CA 1
ATOM 603 C C . ASP A 1 77 ? 9.786 -17.999 1.929 1.00 93.50 77 ASP A C 1
ATOM 605 O O . ASP A 1 77 ? 10.482 -17.230 2.598 1.00 93.50 77 ASP A O 1
ATOM 609 N N . LYS A 1 78 ? 8.875 -17.518 1.079 1.00 94.62 78 LYS A N 1
ATOM 610 C CA . LYS A 1 78 ? 8.659 -16.081 0.882 1.00 94.62 78 LYS A CA 1
ATOM 611 C C . LYS A 1 78 ? 7.817 -15.517 2.028 1.00 94.62 78 LYS A C 1
ATOM 613 O O . LYS A 1 78 ? 6.885 -16.157 2.503 1.00 94.62 78 LYS A O 1
ATOM 618 N N . ILE A 1 79 ? 8.118 -14.283 2.432 1.00 95.75 79 ILE A N 1
ATOM 619 C CA . ILE A 1 79 ? 7.319 -13.553 3.422 1.00 95.75 79 ILE A CA 1
ATOM 620 C C . ILE A 1 79 ? 6.253 -12.732 2.693 1.00 95.75 79 ILE A C 1
ATOM 622 O O . ILE A 1 79 ? 6.563 -11.905 1.827 1.00 95.75 79 ILE A O 1
ATOM 626 N N . TYR A 1 80 ? 4.995 -12.958 3.056 1.00 97.12 80 TYR A N 1
ATOM 627 C CA . TYR A 1 80 ? 3.831 -12.301 2.474 1.00 97.12 80 TYR A CA 1
ATOM 628 C C . TYR A 1 80 ? 3.348 -11.170 3.380 1.00 97.12 80 TYR A C 1
ATOM 630 O O . TYR A 1 80 ? 3.124 -11.364 4.566 1.00 97.12 80 TYR A O 1
ATOM 638 N N . ALA A 1 81 ? 3.144 -9.989 2.808 1.00 97.00 81 ALA A N 1
ATOM 639 C CA . ALA A 1 81 ? 2.596 -8.832 3.497 1.00 97.00 81 ALA A CA 1
ATOM 640 C C . ALA A 1 81 ? 1.076 -8.773 3.331 1.00 97.00 81 ALA A C 1
ATOM 642 O O . ALA A 1 81 ? 0.575 -8.867 2.200 1.00 97.00 81 ALA A O 1
ATOM 643 N N . VAL A 1 82 ? 0.346 -8.541 4.422 1.00 97.19 82 VAL A N 1
ATOM 644 C CA . VAL A 1 82 ? -1.101 -8.311 4.343 1.00 97.19 82 VAL A CA 1
ATOM 645 C C . VAL A 1 82 ? -1.431 -7.001 3.629 1.00 97.19 82 VAL A C 1
ATOM 647 O O . VAL A 1 82 ? -0.754 -5.979 3.761 1.00 97.19 82 VAL A O 1
ATOM 650 N N . VAL A 1 83 ? -2.504 -7.035 2.845 1.00 96.25 83 VAL A N 1
ATOM 651 C CA . VAL A 1 83 ? -3.092 -5.870 2.188 1.00 96.25 83 VAL A CA 1
ATOM 652 C C . VAL A 1 83 ? -4.385 -5.541 2.915 1.00 96.25 83 VAL A C 1
ATOM 654 O O . VAL A 1 83 ? -5.356 -6.296 2.848 1.00 96.25 83 VAL A O 1
ATOM 657 N N . LYS A 1 84 ? -4.399 -4.407 3.608 1.00 94.62 84 LYS A N 1
ATOM 658 C CA . LYS A 1 84 ? -5.583 -3.871 4.283 1.00 94.62 84 LYS A CA 1
ATOM 659 C C . LYS A 1 84 ? -6.223 -2.781 3.420 1.00 94.62 84 LYS A C 1
ATOM 661 O O . LYS A 1 84 ? -5.498 -2.092 2.691 1.00 94.62 84 LYS A O 1
ATOM 666 N N . PRO A 1 85 ? -7.554 -2.609 3.468 1.00 91.50 85 PRO A N 1
ATOM 667 C CA . PRO A 1 85 ? -8.182 -1.461 2.847 1.00 91.50 85 PRO A CA 1
ATOM 668 C C . PRO A 1 85 ? -7.597 -0.218 3.507 1.00 91.50 85 PRO A C 1
ATOM 670 O O . PRO A 1 85 ? -7.478 -0.132 4.729 1.00 91.50 85 PRO A O 1
ATOM 673 N N . ILE A 1 86 ? -7.199 0.754 2.694 1.00 83.62 86 ILE A N 1
ATOM 674 C CA . ILE A 1 86 ? -6.842 2.055 3.238 1.00 83.62 86 ILE A CA 1
ATOM 675 C C . ILE A 1 86 ? -8.147 2.606 3.789 1.00 83.62 86 ILE A C 1
ATOM 677 O O . ILE A 1 86 ? -9.062 2.889 3.013 1.00 83.62 86 ILE A O 1
ATOM 681 N N . ALA A 1 87 ? -8.242 2.720 5.115 1.00 74.38 87 ALA A N 1
ATOM 682 C CA . ALA A 1 87 ? -9.297 3.474 5.761 1.00 74.38 87 ALA A CA 1
ATOM 683 C C . ALA A 1 87 ? -9.164 4.922 5.279 1.00 74.38 87 ALA A C 1
ATOM 685 O O . ALA A 1 87 ? -8.473 5.758 5.867 1.00 74.38 87 ALA A O 1
ATOM 686 N N . VAL A 1 88 ? -9.787 5.212 4.139 1.00 61.25 88 VAL A N 1
ATOM 687 C CA . VAL A 1 88 ? -10.137 6.566 3.774 1.00 61.25 88 VAL A CA 1
ATOM 688 C C . VAL A 1 88 ? -11.003 7.023 4.930 1.00 61.25 88 VAL A C 1
ATOM 690 O O . VAL A 1 88 ? -12.083 6.484 5.153 1.00 61.25 88 VAL A O 1
ATOM 693 N N . ASN A 1 89 ? -10.488 7.946 5.740 1.00 53.22 89 ASN A N 1
ATOM 694 C CA . ASN A 1 89 ? -11.282 8.644 6.737 1.00 53.22 89 ASN A CA 1
ATOM 695 C C . ASN A 1 89 ? -12.312 9.497 5.978 1.00 53.22 89 ASN A C 1
ATOM 697 O O . ASN A 1 89 ? -12.212 10.719 5.917 1.00 53.22 89 ASN A O 1
ATOM 701 N N . LEU A 1 90 ? -13.287 8.837 5.354 1.00 50.06 90 LEU A N 1
ATOM 702 C CA . LEU A 1 90 ? -14.581 9.374 4.998 1.00 50.06 90 LEU A CA 1
ATOM 703 C C . LEU A 1 90 ? -15.242 9.628 6.340 1.00 50.06 90 LEU A C 1
ATOM 705 O O . LEU A 1 90 ? -15.996 8.792 6.820 1.00 50.06 90 LEU A O 1
ATOM 709 N N . ALA A 1 91 ? -14.863 10.719 7.006 1.00 44.94 91 ALA A N 1
ATOM 710 C CA . ALA A 1 91 ? -15.551 11.162 8.199 1.00 44.94 91 ALA A CA 1
ATOM 711 C C . ALA A 1 91 ? -17.033 11.282 7.821 1.00 44.94 91 ALA A C 1
ATOM 713 O O . ALA A 1 91 ? -17.382 12.173 7.038 1.00 44.94 91 ALA A O 1
ATOM 714 N N . PRO A 1 92 ? -17.921 10.410 8.328 1.00 46.62 92 PRO A N 1
ATOM 715 C CA . PRO A 1 92 ? -19.331 10.692 8.241 1.00 46.62 92 PRO A CA 1
ATOM 716 C C . PRO A 1 92 ? -19.509 11.893 9.161 1.00 46.62 92 PRO A C 1
ATOM 718 O O . PRO A 1 92 ? -19.208 11.824 10.354 1.00 46.62 92 PRO A O 1
ATOM 721 N N . ASN A 1 93 ? -19.962 13.019 8.625 1.00 46.75 93 ASN A N 1
ATOM 722 C CA . ASN A 1 93 ? -20.482 14.102 9.446 1.00 46.75 93 ASN A CA 1
ATOM 723 C C . ASN A 1 93 ? -21.800 13.622 10.081 1.00 46.75 93 ASN A C 1
ATOM 725 O O . ASN A 1 93 ? -22.884 14.038 9.686 1.00 46.75 93 ASN A O 1
ATOM 729 N N . VAL A 1 94 ? -21.715 12.677 11.017 1.00 46.69 94 VAL A N 1
ATOM 730 C CA . VAL A 1 94 ? -22.838 12.160 11.791 1.00 46.69 94 VAL A CA 1
ATOM 731 C C . VAL A 1 94 ? -22.524 12.428 13.251 1.00 46.69 94 VAL A C 1
ATOM 733 O O . VAL A 1 94 ? -21.687 11.795 13.887 1.00 46.69 94 VAL A O 1
ATOM 736 N N . LYS A 1 95 ? -23.213 13.440 13.768 1.00 51.03 95 LYS A N 1
ATOM 737 C CA . LYS A 1 95 ? -23.286 13.775 15.184 1.00 51.03 95 LYS A CA 1
ATOM 738 C C . LYS A 1 95 ? -24.007 12.654 15.943 1.00 51.03 95 LYS A C 1
ATOM 740 O O . LYS A 1 95 ? -25.212 12.757 16.127 1.00 51.03 95 LYS A O 1
ATOM 745 N N . HIS A 1 96 ? -23.306 11.648 16.445 1.00 42.59 96 HIS A N 1
ATOM 746 C CA . HIS A 1 96 ? -23.740 10.833 17.593 1.00 42.59 96 HIS A CA 1
ATOM 747 C C . HIS A 1 96 ? -22.506 10.736 18.507 1.00 42.59 96 HIS A C 1
ATOM 749 O O . HIS A 1 96 ? -21.449 10.306 18.074 1.00 42.59 96 HIS A O 1
ATOM 755 N N . GLY A 1 97 ? -22.463 11.346 19.691 1.00 43.22 97 GLY A N 1
ATOM 756 C CA . GLY A 1 97 ? -23.398 11.144 20.791 1.00 43.22 97 GLY A CA 1
ATOM 757 C C . GLY A 1 97 ? -22.906 9.944 21.600 1.00 43.22 97 GLY A C 1
ATOM 758 O O . GLY A 1 97 ? -23.206 8.838 21.195 1.00 43.22 97 GLY A O 1
ATOM 759 N N . HIS A 1 98 ? -22.105 10.212 22.648 1.00 45.53 98 HIS A N 1
ATOM 760 C CA . HIS A 1 98 ? -21.851 9.401 23.861 1.00 45.53 98 HIS A CA 1
ATOM 761 C C . HIS A 1 98 ? -21.919 7.860 23.702 1.00 45.53 98 HIS A C 1
ATOM 763 O O . HIS A 1 98 ? -22.984 7.316 23.472 1.00 45.53 98 HIS A O 1
ATOM 769 N N . ASP A 1 99 ? -20.837 7.081 23.810 1.00 41.38 99 ASP A N 1
ATOM 770 C CA . ASP A 1 99 ? -20.032 6.884 25.023 1.00 41.38 99 ASP A CA 1
ATOM 771 C C . ASP A 1 99 ? -18.649 6.246 24.733 1.00 41.38 99 ASP A C 1
ATOM 773 O O . ASP A 1 99 ? -18.422 5.602 23.712 1.00 41.38 99 ASP A O 1
ATOM 777 N N . LYS A 1 100 ? -17.709 6.450 25.663 1.00 44.25 100 LYS A N 1
ATOM 778 C CA . LYS A 1 100 ? -16.368 5.828 25.784 1.00 44.25 100 LYS A CA 1
ATOM 779 C C . LYS A 1 100 ? -16.317 5.111 27.152 1.00 44.25 100 LYS A C 1
ATOM 781 O O . LYS A 1 100 ? -17.112 5.523 28.002 1.00 44.25 100 LYS A O 1
ATOM 786 N N . PRO A 1 101 ? -15.362 4.197 27.462 1.00 60.75 101 PRO A N 1
ATOM 787 C CA . PRO A 1 101 ? -13.972 4.129 26.955 1.00 60.75 101 PRO A CA 1
ATOM 788 C C . PRO A 1 101 ? -13.501 2.678 26.623 1.00 60.75 101 PRO A C 1
ATOM 790 O O . PRO A 1 101 ? -14.276 1.749 26.772 1.00 60.75 101 PRO A O 1
ATOM 793 N N . GLU A 1 102 ? -12.318 2.388 26.059 1.00 42.84 102 GLU A N 1
ATOM 794 C CA . GLU A 1 102 ? -11.003 2.460 26.722 1.00 42.84 102 GLU A CA 1
ATOM 795 C C . GLU A 1 102 ? -9.829 2.046 25.783 1.00 42.84 102 GLU A C 1
ATOM 797 O O . GLU A 1 102 ? -10.004 1.186 24.933 1.00 42.84 102 GLU A O 1
ATOM 802 N N . VAL A 1 103 ? -8.666 2.706 25.980 1.00 44.31 103 VAL A N 1
ATOM 803 C CA . VAL A 1 103 ? -7.228 2.344 25.760 1.00 44.31 103 VAL A CA 1
ATOM 804 C C . VAL A 1 103 ? -6.823 1.528 24.492 1.00 44.31 103 VAL A C 1
ATOM 806 O O . VAL A 1 103 ? -7.322 0.444 24.269 1.00 44.31 103 VAL A O 1
ATOM 809 N N . LEU A 1 104 ? -5.885 1.921 23.605 1.00 39.91 104 LEU A N 1
ATOM 810 C CA . LEU A 1 104 ? -4.439 2.157 23.800 1.00 39.91 104 LEU A CA 1
ATOM 811 C C . LEU A 1 104 ? -3.766 2.809 22.560 1.00 39.91 104 LEU A C 1
ATOM 813 O O . LEU A 1 104 ? -3.981 2.414 21.425 1.00 39.91 104 LEU A O 1
ATOM 817 N N . LYS A 1 105 ? -2.919 3.803 22.860 1.00 39.69 105 LYS A N 1
ATOM 818 C CA . LYS A 1 105 ? -1.543 4.115 22.398 1.00 39.69 105 LYS A CA 1
ATOM 819 C C . LYS A 1 105 ? -1.061 3.852 20.943 1.00 39.69 105 LYS A C 1
ATOM 821 O O . LYS A 1 105 ? -1.012 2.734 20.459 1.00 39.69 105 LYS A O 1
ATOM 826 N N . SER A 1 106 ? -0.454 4.932 20.419 1.00 42.59 106 SER A N 1
ATOM 827 C CA . SER A 1 106 ? 0.814 5.041 19.656 1.00 42.59 106 SER A CA 1
ATOM 828 C C . SER A 1 106 ? 0.933 4.508 18.221 1.00 42.59 106 SER A C 1
ATOM 830 O O . SER A 1 106 ? 1.066 3.315 17.999 1.00 42.59 106 SER A O 1
ATOM 832 N N . SER A 1 107 ? 1.120 5.422 17.260 1.00 41.03 107 SER A N 1
ATOM 833 C CA . SER A 1 107 ? 2.421 5.719 16.611 1.00 41.03 107 SER A CA 1
ATOM 834 C C . SER A 1 107 ? 2.197 6.495 15.300 1.00 41.03 107 SER A C 1
ATOM 836 O O . SER A 1 107 ? 1.417 6.103 14.438 1.00 41.03 107 SER A O 1
ATOM 838 N N . LYS A 1 108 ? 2.839 7.663 15.167 1.00 37.97 108 LYS A N 1
ATOM 839 C CA . LYS A 1 108 ? 2.707 8.574 14.020 1.00 37.97 108 LYS A CA 1
ATOM 840 C C . LYS A 1 108 ? 4.018 8.556 13.237 1.00 37.97 108 LYS A C 1
ATOM 842 O O . LYS A 1 108 ? 4.955 9.255 13.606 1.00 37.97 108 LYS A O 1
ATOM 847 N N . VAL A 1 109 ? 4.072 7.764 12.168 1.00 44.09 109 VAL A N 1
ATOM 848 C CA . VAL A 1 109 ? 5.160 7.787 11.179 1.00 44.09 109 VAL A CA 1
ATOM 849 C C . VAL A 1 109 ? 4.695 8.555 9.944 1.00 44.09 109 VAL A C 1
ATOM 851 O O . VAL A 1 109 ? 3.570 8.409 9.468 1.00 44.09 109 VAL A O 1
ATOM 854 N N . MET A 1 110 ? 5.569 9.442 9.478 1.00 48.66 110 MET A N 1
ATOM 855 C CA . MET A 1 110 ? 5.378 10.352 8.357 1.00 48.66 110 MET A CA 1
ATOM 856 C C . MET A 1 110 ? 5.452 9.614 7.014 1.00 48.66 110 MET A C 1
ATOM 858 O O . MET A 1 110 ? 6.417 8.908 6.752 1.00 48.66 110 MET A O 1
ATOM 862 N N . SER A 1 111 ? 4.514 9.882 6.106 1.00 41.31 111 SER A N 1
ATOM 863 C CA . SER A 1 111 ? 4.813 9.918 4.669 1.00 41.31 111 SER A CA 1
ATOM 864 C C . SER A 1 111 ? 3.857 10.887 3.965 1.00 41.31 111 SER A C 1
ATOM 866 O O . SER A 1 111 ? 2.660 10.653 3.829 1.00 41.31 111 SER A O 1
ATOM 868 N N . LYS A 1 112 ? 4.393 12.045 3.562 1.00 40.47 112 LYS A N 1
ATOM 869 C CA . LYS A 1 112 ? 3.753 12.949 2.604 1.00 40.47 112 LYS A CA 1
ATOM 870 C C . LYS A 1 112 ? 4.196 12.499 1.213 1.00 40.47 112 LYS A C 1
ATOM 872 O O . LYS A 1 112 ? 5.281 12.860 0.776 1.00 40.47 112 LYS A O 1
ATOM 877 N N . SER A 1 113 ? 3.365 11.716 0.533 1.00 42.56 113 SER A N 1
ATOM 878 C CA . SER A 1 113 ? 3.404 11.600 -0.926 1.00 42.56 113 SER A CA 1
ATOM 879 C C . SER A 1 113 ? 2.195 12.353 -1.460 1.00 42.56 113 SER A C 1
ATOM 881 O O . SER A 1 113 ? 1.055 11.915 -1.322 1.00 42.56 113 SER A O 1
ATOM 883 N N . SER A 1 114 ? 2.457 13.549 -1.980 1.00 48.75 114 SER A N 1
ATOM 884 C CA . SER A 1 114 ? 1.476 14.384 -2.659 1.00 48.75 114 SER A CA 1
ATOM 885 C C . SER A 1 114 ? 1.227 13.786 -4.042 1.00 48.75 114 SER A C 1
ATOM 887 O O . SER A 1 114 ? 1.931 14.096 -5.001 1.00 48.75 114 SER A O 1
ATOM 889 N N . GLN A 1 115 ? 0.252 12.884 -4.149 1.00 45.91 115 GLN A N 1
ATOM 890 C CA . GLN A 1 115 ? -0.385 12.602 -5.431 1.00 45.91 115 GLN A CA 1
ATOM 891 C C . GLN A 1 115 ? -1.679 13.404 -5.499 1.00 45.91 115 GLN A C 1
ATOM 893 O O . GLN A 1 115 ? -2.542 13.305 -4.630 1.00 45.91 115 GLN A O 1
ATOM 898 N N . ARG A 1 116 ? -1.767 14.253 -6.528 1.00 41.25 116 ARG A N 1
ATOM 899 C CA . ARG A 1 116 ? -2.933 15.082 -6.831 1.00 41.25 116 ARG A CA 1
ATOM 900 C C . ARG A 1 116 ? -4.164 14.184 -6.933 1.00 41.25 116 ARG A C 1
ATOM 902 O O . ARG A 1 116 ? -4.245 13.344 -7.824 1.00 41.25 116 ARG A O 1
ATOM 909 N N . THR A 1 117 ? -5.118 14.381 -6.033 1.00 46.47 117 THR A N 1
ATOM 910 C CA . THR A 1 117 ? -6.455 13.804 -6.138 1.00 46.47 117 THR A CA 1
ATOM 911 C C . THR A 1 117 ? -7.150 14.414 -7.348 1.00 46.47 117 THR A C 1
ATOM 913 O O . THR A 1 117 ? -7.373 15.623 -7.403 1.00 46.47 117 THR A O 1
ATOM 916 N N . ILE A 1 118 ? -7.484 13.575 -8.324 1.00 44.53 118 ILE A N 1
ATOM 917 C CA . ILE A 1 118 ? -8.474 13.897 -9.346 1.00 44.53 118 ILE A CA 1
ATOM 918 C C . ILE A 1 118 ? -9.815 13.868 -8.610 1.00 44.53 118 ILE A C 1
ATOM 920 O O . ILE A 1 118 ? -10.237 12.814 -8.139 1.00 44.53 118 ILE A O 1
ATOM 924 N N . SER A 1 119 ? -10.425 15.034 -8.413 1.00 44.94 119 SER A N 1
ATOM 925 C CA . SER A 1 119 ? -11.741 15.170 -7.791 1.00 44.94 119 SER A CA 1
ATOM 926 C C . SER A 1 119 ? -12.752 14.266 -8.502 1.00 44.94 119 SER A C 1
ATOM 928 O O . SER A 1 119 ? -12.923 14.365 -9.715 1.00 44.94 119 SER A O 1
ATOM 930 N N . SER A 1 120 ? -13.447 13.406 -7.761 1.00 49.41 120 SER A N 1
ATOM 931 C CA . SER A 1 120 ? -14.471 12.499 -8.297 1.00 49.41 120 SER A CA 1
ATOM 932 C C . SER A 1 120 ? -15.827 13.172 -8.558 1.00 49.41 120 SER A C 1
ATOM 934 O O . SER A 1 120 ? -16.826 12.478 -8.688 1.00 49.41 120 SER A O 1
ATOM 936 N N . ASP A 1 121 ? -15.853 14.502 -8.678 1.00 47.66 121 ASP A N 1
ATOM 937 C CA . ASP A 1 121 ? -16.998 15.276 -9.184 1.00 47.66 121 ASP A CA 1
ATOM 938 C C . ASP A 1 121 ? -16.806 15.716 -10.644 1.00 47.66 121 ASP A C 1
ATOM 940 O O . ASP A 1 121 ? -17.553 16.539 -11.172 1.00 47.66 121 ASP A O 1
ATOM 944 N N . PHE A 1 122 ? -15.836 15.126 -11.351 1.00 46.72 122 PHE A N 1
ATOM 945 C CA . PHE A 1 122 ? -15.933 15.053 -12.801 1.00 46.72 122 PHE A CA 1
ATOM 946 C C . PHE A 1 122 ? -16.955 13.962 -13.115 1.00 46.72 122 PHE A C 1
ATOM 948 O O . PHE A 1 122 ? -16.609 12.795 -13.304 1.00 46.72 122 PHE A O 1
ATOM 955 N N . THR A 1 123 ? -18.233 14.347 -13.125 1.00 52.69 123 THR A N 1
ATOM 956 C CA . THR A 1 123 ? -19.234 13.654 -13.931 1.00 52.69 123 THR A CA 1
ATOM 957 C C . THR A 1 123 ? -18.596 13.498 -15.301 1.00 52.69 123 THR A C 1
ATOM 959 O O . THR A 1 123 ? -18.422 14.471 -16.031 1.00 52.69 123 THR A O 1
ATOM 962 N N . LEU A 1 124 ? -18.113 12.289 -15.599 1.00 53.19 124 LEU A N 1
ATOM 963 C CA . LEU A 1 124 ? -17.691 11.939 -16.939 1.00 53.19 124 LEU A CA 1
ATOM 964 C C . LEU A 1 124 ? -18.928 12.229 -17.778 1.00 53.19 124 LEU A C 1
ATOM 966 O O . LEU A 1 124 ? -19.920 11.503 -17.687 1.00 53.19 124 LEU A O 1
ATOM 970 N N . GLY A 1 125 ? -18.893 13.351 -18.500 1.00 59.56 125 GLY A N 1
ATOM 971 C CA . GLY A 1 125 ? -19.909 13.691 -19.476 1.00 59.56 125 GLY A CA 1
ATOM 972 C C . GLY A 1 125 ? -20.170 12.473 -20.359 1.00 59.56 125 GLY A C 1
ATOM 973 O O . GLY A 1 125 ? -19.307 11.585 -20.440 1.00 59.56 125 GLY A O 1
ATOM 974 N N . PRO A 1 126 ? -21.369 12.385 -20.959 1.00 74.00 126 PRO A N 1
ATOM 975 C CA . PRO A 1 126 ? -21.874 11.186 -21.615 1.00 74.00 126 PRO A CA 1
ATOM 976 C C . PRO A 1 126 ? -20.754 10.457 -22.364 1.00 74.00 126 PRO A C 1
ATOM 978 O O . PRO A 1 126 ? -19.995 11.115 -23.088 1.00 74.00 126 PRO A O 1
ATOM 981 N N . PRO A 1 127 ? -20.598 9.136 -22.146 1.00 54.34 127 PRO A N 1
ATOM 982 C CA . PRO A 1 127 ? -19.436 8.370 -22.584 1.00 54.34 127 PRO A CA 1
ATOM 983 C C . PRO A 1 127 ? -19.205 8.626 -24.070 1.00 54.34 127 PRO A C 1
ATOM 985 O O . PRO A 1 127 ? -19.993 8.150 -24.875 1.00 54.34 127 PRO A O 1
ATOM 988 N N . ASN A 1 128 ? -18.214 9.482 -24.375 1.00 72.88 128 ASN A N 1
ATOM 989 C CA . ASN A 1 128 ? -17.708 9.953 -25.681 1.00 72.88 128 ASN A CA 1
ATOM 990 C C . ASN A 1 128 ? -17.228 11.418 -25.635 1.00 72.88 128 ASN A C 1
ATOM 992 O O . ASN A 1 128 ? -16.439 11.823 -26.492 1.00 72.88 128 ASN A O 1
ATOM 996 N N . GLU A 1 129 ? -17.650 12.219 -24.653 1.00 82.31 129 GLU A N 1
ATOM 997 C CA . GLU A 1 129 ? -17.333 13.655 -24.627 1.00 82.31 129 GLU A CA 1
ATOM 998 C C . GLU A 1 129 ? -15.846 13.936 -24.358 1.00 82.31 129 GLU A C 1
ATOM 1000 O O . GLU A 1 129 ? -15.216 14.708 -25.081 1.00 82.31 129 GLU A O 1
ATOM 1005 N N . LEU A 1 130 ? -15.235 13.202 -23.422 1.00 76.81 130 LEU A N 1
ATOM 1006 C CA . LEU A 1 130 ? -13.785 13.238 -23.181 1.00 76.81 130 LEU A CA 1
ATOM 1007 C C . LEU A 1 130 ? -12.972 12.854 -24.419 1.00 76.81 130 LEU A C 1
ATOM 1009 O O . LEU A 1 130 ? -11.934 13.451 -24.696 1.00 76.81 130 LEU A O 1
ATOM 1013 N N . LEU A 1 131 ? -13.457 11.878 -25.190 1.00 79.94 131 LEU A N 1
ATOM 1014 C CA . LEU A 1 131 ? -12.795 11.435 -26.413 1.00 79.94 131 LEU A CA 1
ATOM 1015 C C . LEU A 1 131 ? -12.886 12.508 -27.508 1.00 79.94 131 LEU A C 1
ATOM 1017 O O . LEU A 1 131 ? -11.937 12.703 -28.270 1.00 79.94 131 LEU A O 1
ATOM 1021 N N . LYS A 1 132 ? -14.010 13.231 -27.565 1.00 85.12 132 LYS A N 1
ATOM 1022 C CA . LYS A 1 132 ? -14.220 14.362 -28.473 1.00 85.12 132 LYS A CA 1
ATOM 1023 C C . LYS A 1 132 ? -13.324 15.545 -28.099 1.00 85.12 132 LYS A C 1
ATOM 1025 O O . LYS A 1 132 ? -12.618 16.041 -28.973 1.00 85.12 132 LYS A O 1
ATOM 1030 N N . MET A 1 133 ? -13.260 15.908 -26.814 1.00 83.69 133 MET A N 1
ATOM 1031 C CA . MET A 1 133 ? -12.358 16.949 -26.303 1.00 83.69 133 MET A CA 1
ATOM 1032 C C . MET A 1 133 ? -10.887 16.607 -26.553 1.00 83.69 133 MET A C 1
ATOM 1034 O O . MET A 1 133 ? -10.124 17.457 -27.003 1.00 83.69 133 MET A O 1
ATOM 1038 N N . ALA A 1 134 ? -10.484 15.354 -26.322 1.00 80.81 134 ALA A N 1
ATOM 1039 C CA . ALA A 1 134 ? -9.123 14.911 -26.603 1.00 80.81 134 ALA A CA 1
ATOM 1040 C C . ALA A 1 134 ? -8.785 15.027 -28.100 1.00 80.81 134 ALA A C 1
ATOM 1042 O O . ALA A 1 134 ? -7.728 15.548 -28.446 1.00 80.81 134 ALA A O 1
ATOM 1043 N N . ARG A 1 135 ? -9.689 14.611 -29.000 1.00 83.31 135 ARG A N 1
ATOM 1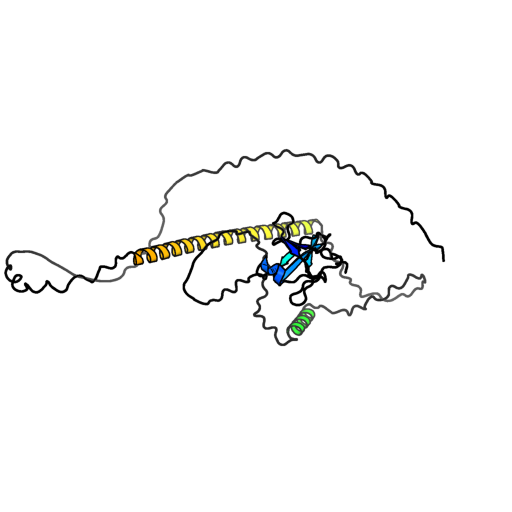044 C CA . ARG A 1 135 ? -9.497 14.743 -30.459 1.00 83.31 135 ARG A CA 1
ATOM 1045 C C . ARG A 1 135 ? -9.419 16.196 -30.914 1.00 83.31 135 ARG A C 1
ATOM 1047 O O . ARG A 1 135 ? -8.598 16.520 -31.767 1.00 83.31 135 ARG A O 1
ATOM 1054 N N . GLU A 1 136 ? -10.265 17.059 -30.366 1.00 86.62 136 GLU A N 1
ATOM 1055 C CA . GLU A 1 136 ? -10.294 18.477 -30.719 1.00 86.62 136 GLU A CA 1
ATOM 1056 C C . GLU A 1 136 ? -9.034 19.198 -30.231 1.00 86.62 136 GLU A C 1
ATOM 1058 O O . GLU A 1 136 ? -8.436 19.961 -30.987 1.00 86.62 136 GLU A O 1
ATOM 1063 N N . LYS A 1 137 ? -8.553 18.858 -29.030 1.00 84.12 137 LYS A N 1
ATOM 1064 C CA . LYS A 1 137 ? -7.299 19.383 -28.481 1.00 84.12 137 LYS A CA 1
ATOM 1065 C C . LYS A 1 137 ? -6.082 18.954 -29.305 1.00 84.12 137 LYS A C 1
ATOM 1067 O O . LYS A 1 137 ? -5.268 19.790 -29.668 1.00 84.12 137 LYS A O 1
ATOM 1072 N N . VAL A 1 138 ? -6.017 17.683 -29.706 1.00 81.62 138 VAL A N 1
ATOM 1073 C CA . VAL A 1 138 ? -4.977 17.160 -30.616 1.00 81.62 138 VAL A CA 1
ATOM 1074 C C . VAL A 1 138 ? -5.001 17.881 -31.973 1.00 81.62 138 VAL A C 1
ATOM 1076 O O . VAL A 1 138 ? -3.947 18.177 -32.533 1.00 81.62 138 VAL A O 1
ATOM 1079 N N . LYS A 1 139 ? -6.193 18.217 -32.488 1.00 82.12 139 LYS A N 1
ATOM 1080 C CA . LYS A 1 139 ? -6.353 18.978 -33.736 1.00 82.12 139 LYS A CA 1
ATOM 1081 C C . LYS A 1 139 ? -5.935 20.447 -33.583 1.00 82.12 139 LYS A C 1
ATOM 1083 O O . LYS A 1 139 ? -5.330 20.989 -34.504 1.00 82.12 139 LYS A O 1
ATOM 1088 N N . ALA A 1 140 ? -6.228 21.070 -32.439 1.00 82.88 140 ALA A N 1
ATOM 1089 C CA . ALA A 1 140 ? -5.822 22.440 -32.116 1.00 82.88 140 ALA A CA 1
ATOM 1090 C C . ALA A 1 140 ? -4.302 22.569 -31.931 1.00 82.88 140 ALA A C 1
ATOM 1092 O O . ALA A 1 140 ? -3.706 23.526 -32.418 1.00 82.88 140 ALA A O 1
ATOM 1093 N N . ASP A 1 141 ? -3.668 21.567 -31.321 1.00 82.44 141 ASP A N 1
ATOM 1094 C CA . ASP A 1 141 ? -2.214 21.510 -31.122 1.00 82.44 141 ASP A CA 1
ATOM 1095 C C . ASP A 1 141 ? -1.441 21.199 -32.427 1.00 82.44 141 ASP A C 1
ATOM 1097 O O . ASP A 1 141 ? -0.218 21.057 -32.416 1.00 82.44 141 ASP A O 1
ATOM 1101 N N . GLY A 1 142 ? -2.137 21.086 -33.568 1.00 84.19 142 GLY A N 1
ATOM 1102 C CA . GLY A 1 142 ? -1.534 20.823 -34.878 1.00 84.19 142 GLY A CA 1
ATOM 1103 C C . GLY A 1 142 ? -0.962 19.412 -35.017 1.00 84.19 142 GLY A C 1
ATOM 1104 O O . GLY A 1 142 ? -0.120 19.163 -35.881 1.00 84.19 142 GLY A O 1
ATOM 1105 N N . TYR A 1 143 ? -1.390 18.481 -34.163 1.00 70.81 143 TYR A N 1
ATOM 1106 C CA . TYR A 1 143 ? -0.877 17.121 -34.156 1.00 70.81 143 TYR A CA 1
ATOM 1107 C C . TYR A 1 143 ? -1.558 16.311 -35.267 1.00 70.81 143 TYR A C 1
ATOM 1109 O O . TYR A 1 143 ? -2.634 15.732 -35.103 1.00 70.81 143 TYR A O 1
ATOM 1117 N N . GLU A 1 144 ? -0.940 16.294 -36.444 1.00 72.06 144 GLU A N 1
ATOM 1118 C CA . GLU A 1 144 ? -1.387 15.470 -37.562 1.00 72.06 144 GLU A CA 1
ATOM 1119 C C . GLU A 1 144 ? -1.040 14.003 -37.274 1.00 72.06 144 GLU A C 1
ATOM 1121 O O . GLU A 1 144 ? 0.132 13.622 -37.189 1.00 72.06 144 GLU A O 1
ATOM 1126 N N . TYR A 1 145 ? -2.065 13.165 -37.089 1.00 58.38 145 TYR A N 1
ATOM 1127 C CA . TYR A 1 145 ? -1.887 11.726 -36.910 1.00 58.38 145 TYR A CA 1
ATOM 1128 C C . TYR A 1 145 ? -1.358 11.128 -38.218 1.00 58.38 145 TYR A C 1
ATOM 1130 O O . TYR A 1 145 ? -2.124 10.686 -39.077 1.00 58.38 145 TYR A O 1
ATOM 1138 N N . LYS A 1 146 ? -0.031 11.114 -38.393 1.00 65.06 146 LYS A N 1
ATOM 1139 C CA . LYS A 1 146 ? 0.606 10.322 -39.443 1.00 65.06 146 LYS A CA 1
ATOM 1140 C C . LYS A 1 146 ? 0.296 8.868 -39.132 1.00 65.06 146 LYS A C 1
ATOM 1142 O O . LYS A 1 146 ? 0.832 8.312 -38.177 1.00 65.06 146 LYS A O 1
ATOM 1147 N N . LYS A 1 147 ? -0.604 8.279 -39.923 1.00 65.56 147 LYS A N 1
ATOM 1148 C CA . LYS A 1 147 ? -0.935 6.854 -39.903 1.00 65.56 147 LYS A CA 1
ATOM 1149 C C . LYS A 1 147 ? 0.364 6.081 -40.127 1.00 65.56 147 LYS A C 1
ATOM 1151 O O . LYS A 1 147 ? 0.793 5.884 -41.260 1.00 65.56 147 LYS A O 1
ATOM 1156 N N . GLY A 1 148 ? 1.033 5.745 -39.029 1.00 53.31 148 GLY A N 1
ATOM 1157 C CA . GLY A 1 148 ? 2.260 4.978 -39.038 1.00 53.31 148 GLY A CA 1
ATOM 1158 C C . GLY A 1 148 ? 1.928 3.620 -39.618 1.00 53.31 148 GLY A C 1
ATOM 1159 O O . GLY A 1 148 ? 1.167 2.863 -39.022 1.00 53.31 148 GLY A O 1
ATOM 1160 N N . TYR A 1 149 ? 2.449 3.358 -40.811 1.00 47.53 149 TYR A N 1
ATOM 1161 C CA . TYR A 1 149 ? 2.475 2.033 -41.399 1.00 47.53 149 TYR A CA 1
ATOM 1162 C C . TYR A 1 149 ? 3.087 1.104 -40.348 1.00 47.53 149 TYR A C 1
ATOM 1164 O O . TYR A 1 149 ? 4.238 1.306 -39.946 1.00 47.53 149 TYR A O 1
ATOM 1172 N N . SER A 1 150 ? 2.294 0.166 -39.828 1.00 50.59 150 SER A N 1
ATOM 1173 C CA . SER A 1 150 ? 2.766 -0.857 -38.903 1.00 50.59 150 SER A CA 1
ATOM 1174 C C . SER A 1 150 ? 4.035 -1.465 -39.487 1.00 50.59 150 SER A C 1
ATOM 1176 O O . SER A 1 150 ? 4.014 -2.042 -40.573 1.00 50.59 150 SER A O 1
ATOM 1178 N N . ARG A 1 151 ? 5.164 -1.280 -38.796 1.00 49.94 151 ARG A N 1
ATOM 1179 C CA . ARG A 1 151 ? 6.432 -1.924 -39.140 1.00 49.94 151 ARG A CA 1
ATOM 1180 C C . ARG A 1 151 ? 6.304 -3.398 -38.768 1.00 49.94 151 ARG A C 1
ATOM 1182 O O . ARG A 1 151 ? 6.771 -3.823 -37.722 1.00 49.94 151 ARG A O 1
ATOM 1189 N N . SER A 1 152 ? 5.630 -4.158 -39.616 1.00 55.62 152 SER A N 1
ATOM 1190 C CA . SER A 1 152 ? 5.654 -5.613 -39.614 1.00 55.62 152 SER A CA 1
ATOM 1191 C C . SER A 1 152 ? 6.153 -6.065 -40.977 1.00 55.62 152 SER A C 1
ATOM 1193 O O . SER A 1 152 ? 5.356 -6.401 -41.839 1.00 55.62 152 SER A O 1
ATOM 1195 N N . VAL A 1 153 ? 7.470 -5.987 -41.166 1.00 44.62 153 VAL A N 1
ATOM 1196 C CA . VAL A 1 153 ? 8.262 -6.880 -42.022 1.00 44.62 153 VAL A CA 1
ATOM 1197 C C . VAL A 1 153 ? 9.731 -6.684 -41.644 1.00 44.62 153 VAL A C 1
ATOM 1199 O O . VAL A 1 153 ? 10.391 -5.734 -42.056 1.00 44.62 153 VAL A O 1
ATOM 1202 N N . SER A 1 154 ? 10.250 -7.576 -40.808 1.00 50.19 154 SER A N 1
ATOM 1203 C CA . SER A 1 154 ? 11.677 -7.875 -40.763 1.00 50.19 154 SER A CA 1
ATOM 1204 C C . SER A 1 154 ? 12.024 -8.626 -42.051 1.00 50.19 154 SER A C 1
ATOM 1206 O O . SER A 1 154 ? 11.987 -9.854 -42.082 1.00 50.19 154 SER A O 1
ATOM 1208 N N . SER A 1 155 ? 12.273 -7.893 -43.136 1.00 44.59 155 SER A N 1
ATOM 1209 C CA . SER A 1 155 ? 12.827 -8.455 -44.365 1.00 44.59 155 SER A CA 1
ATOM 1210 C C . SER A 1 155 ? 14.348 -8.417 -44.286 1.00 44.59 155 SER A C 1
ATOM 1212 O O . SER A 1 155 ? 14.957 -7.354 -44.147 1.00 44.59 155 SER A O 1
ATOM 1214 N N . SER A 1 156 ? 14.915 -9.612 -44.354 1.00 43.62 156 SER A N 1
ATOM 1215 C CA . SER A 1 156 ? 16.314 -9.936 -44.579 1.00 43.62 156 SER A CA 1
ATOM 1216 C C . SER A 1 156 ? 16.972 -9.045 -45.634 1.00 43.62 156 SER A C 1
ATOM 1218 O O . SER A 1 156 ? 16.416 -8.741 -46.689 1.00 43.62 156 SER A O 1
ATOM 1220 N N . SER A 1 157 ? 18.201 -8.647 -45.330 1.00 42.44 157 SER A N 1
ATOM 1221 C CA . SER A 1 157 ? 19.127 -7.979 -46.229 1.00 42.44 157 SER A CA 1
ATOM 1222 C C . SER A 1 157 ? 19.475 -8.882 -47.414 1.00 42.44 157 SER A C 1
ATOM 1224 O O . SER A 1 157 ? 20.189 -9.870 -47.251 1.00 42.44 157 SER A O 1
ATOM 1226 N N . SER A 1 158 ? 19.006 -8.509 -48.602 1.00 44.09 158 SER A N 1
ATOM 1227 C CA . SER A 1 158 ? 19.508 -8.997 -49.884 1.00 44.09 158 SER A CA 1
ATOM 1228 C C . SER A 1 158 ? 19.964 -7.794 -50.699 1.00 44.09 158 SER A C 1
ATOM 1230 O O . SER A 1 158 ? 19.177 -6.913 -51.032 1.00 44.09 158 SER A O 1
ATOM 1232 N N . SER A 1 159 ? 21.259 -7.778 -50.983 1.00 50.34 159 SER A N 1
ATOM 1233 C CA . SER A 1 159 ? 21.956 -6.925 -51.938 1.00 50.34 159 SER A CA 1
ATOM 1234 C C . SER A 1 159 ? 21.302 -6.922 -53.323 1.00 50.34 159 SER A C 1
ATOM 1236 O O . SER A 1 159 ? 20.970 -7.985 -53.843 1.00 50.34 159 SER A O 1
ATOM 1238 N N . GLY A 1 160 ? 21.211 -5.753 -53.952 1.00 41.38 160 GLY A N 1
ATOM 1239 C CA . GLY A 1 160 ? 20.837 -5.602 -55.360 1.00 41.38 160 GLY A CA 1
ATOM 1240 C C . GLY A 1 160 ? 20.589 -4.134 -55.673 1.00 41.38 160 GLY A C 1
ATOM 1241 O O . GLY A 1 160 ? 19.807 -3.500 -54.975 1.00 41.38 160 GLY A O 1
ATOM 1242 N N . GLY A 1 161 ? 21.342 -3.586 -56.623 1.00 48.84 161 GLY A N 1
ATOM 1243 C CA . GLY A 1 161 ? 21.418 -2.157 -56.898 1.00 48.84 161 GLY A CA 1
ATOM 1244 C C . GLY A 1 161 ? 20.264 -1.576 -57.717 1.00 48.84 161 GLY A C 1
ATOM 1245 O O . GLY A 1 161 ? 19.148 -2.083 -57.722 1.00 48.84 161 GLY A O 1
ATOM 1246 N N . ASP A 1 162 ? 20.649 -0.523 -58.426 1.00 44.22 162 ASP A N 1
ATOM 1247 C CA . ASP A 1 162 ? 19.965 0.270 -59.442 1.00 44.22 162 ASP A CA 1
ATOM 1248 C C . ASP A 1 162 ? 19.401 1.642 -59.055 1.00 44.22 162 ASP A C 1
ATOM 1250 O O . ASP A 1 162 ? 18.613 1.853 -58.131 1.00 44.22 162 ASP A O 1
ATOM 1254 N N . ASP A 1 163 ? 19.898 2.583 -59.850 1.00 53.16 163 ASP A N 1
ATOM 1255 C CA . ASP A 1 163 ? 19.759 4.018 -59.812 1.00 53.16 163 ASP A CA 1
ATOM 1256 C C . ASP A 1 163 ? 18.348 4.462 -60.187 1.00 53.16 163 ASP A C 1
ATOM 1258 O O . ASP A 1 163 ? 17.916 4.281 -61.323 1.00 53.16 163 ASP A O 1
ATOM 1262 N N . HIS A 1 164 ? 17.672 5.195 -59.299 1.00 45.78 164 HIS A N 1
ATOM 1263 C CA . HIS A 1 164 ? 16.665 6.153 -59.746 1.00 45.78 164 HIS A CA 1
ATOM 1264 C C . HIS A 1 164 ? 16.635 7.422 -58.896 1.00 45.78 164 HIS A C 1
ATOM 1266 O O . HIS A 1 164 ? 16.240 7.462 -57.730 1.00 45.78 164 HIS A O 1
ATOM 1272 N N . ALA A 1 165 ? 17.070 8.491 -59.557 1.00 56.75 165 ALA A N 1
ATOM 1273 C CA . ALA A 1 165 ? 16.940 9.866 -59.141 1.00 56.75 165 ALA A CA 1
ATOM 1274 C C . ALA A 1 165 ? 15.462 10.272 -59.024 1.00 56.75 165 ALA A C 1
ATOM 1276 O O . ALA A 1 165 ? 14.652 9.983 -59.900 1.00 56.75 165 ALA A O 1
ATOM 1277 N N . GLY A 1 166 ? 15.146 11.043 -57.981 1.00 57.00 166 GLY A N 1
ATOM 1278 C CA . GLY A 1 166 ? 13.956 11.895 -57.969 1.00 57.00 166 GLY A CA 1
ATOM 1279 C C . GLY A 1 166 ? 12.915 11.563 -56.906 1.00 57.00 166 GLY A C 1
ATOM 1280 O O . GLY A 1 166 ? 11.829 11.092 -57.224 1.00 57.00 166 GLY A O 1
ATOM 1281 N N . LYS A 1 167 ? 13.210 11.907 -55.648 1.00 48.31 167 LYS A N 1
ATOM 1282 C CA . LYS A 1 167 ? 12.221 12.372 -54.656 1.00 48.31 167 LYS A CA 1
ATOM 1283 C C . LYS A 1 167 ? 12.958 13.020 -53.485 1.00 48.31 167 LYS A C 1
ATOM 1285 O O . LYS A 1 167 ? 13.258 12.393 -52.474 1.00 48.31 167 LYS A O 1
ATOM 1290 N N . LYS A 1 168 ? 13.322 14.288 -53.675 1.00 56.31 168 LYS A N 1
ATOM 1291 C CA . LYS A 1 168 ? 13.653 15.189 -52.569 1.00 56.31 168 LYS A CA 1
ATOM 1292 C C . LYS A 1 168 ? 12.348 15.760 -52.024 1.00 56.31 168 LYS A C 1
ATOM 1294 O O . LYS A 1 168 ? 11.372 15.877 -52.755 1.00 56.31 168 LYS A O 1
ATOM 1299 N N . ASP A 1 169 ? 12.404 16.122 -50.751 1.00 56.06 169 ASP A N 1
ATOM 1300 C CA . ASP A 1 169 ? 11.408 16.894 -50.012 1.00 56.06 169 ASP A CA 1
ATOM 1301 C C . ASP A 1 169 ? 10.283 16.053 -49.406 1.00 56.06 169 ASP A C 1
ATOM 1303 O O . ASP A 1 169 ? 9.245 15.844 -50.018 1.00 56.06 169 ASP A O 1
ATOM 1307 N N . LEU A 1 170 ? 10.513 15.577 -48.171 1.00 58.41 170 LEU A N 1
ATOM 1308 C CA . LEU A 1 170 ? 9.580 15.639 -47.024 1.00 58.41 170 LEU A CA 1
ATOM 1309 C C . LEU A 1 170 ? 10.051 14.758 -45.846 1.00 58.41 170 LEU A C 1
ATOM 1311 O O . LEU A 1 170 ? 9.263 14.042 -45.241 1.00 58.41 170 LEU A O 1
ATOM 1315 N N . ASP A 1 171 ? 11.323 14.858 -45.452 1.00 52.00 171 ASP A N 1
ATOM 1316 C CA . ASP A 1 171 ? 11.785 14.324 -44.163 1.00 52.00 171 ASP A CA 1
ATOM 1317 C C . ASP A 1 171 ? 12.480 15.422 -43.355 1.00 52.00 171 ASP A C 1
ATOM 1319 O O . ASP A 1 171 ? 13.680 15.419 -43.080 1.00 52.00 171 ASP A O 1
ATOM 1323 N N . LYS A 1 172 ? 11.683 16.408 -42.928 1.00 59.22 172 LYS A N 1
ATOM 1324 C CA . LYS A 1 172 ? 12.041 17.264 -41.789 1.00 59.22 172 LYS A CA 1
ATOM 1325 C C . LYS A 1 172 ? 11.812 16.464 -40.504 1.00 59.22 172 LYS A C 1
ATOM 1327 O O . LYS A 1 172 ? 10.958 16.802 -39.690 1.00 59.22 172 LYS A O 1
ATOM 1332 N N . SER A 1 173 ? 12.554 15.366 -40.353 1.00 60.28 173 SER A N 1
ATOM 1333 C CA . SER A 1 173 ? 12.695 14.674 -39.076 1.00 60.28 173 SER A CA 1
ATOM 1334 C C . SER A 1 173 ? 13.191 15.708 -38.073 1.00 60.28 173 SER A C 1
ATOM 1336 O O . SER A 1 173 ? 14.232 16.336 -38.284 1.00 60.28 173 SER A O 1
ATOM 1338 N N . ALA A 1 174 ? 12.385 15.970 -37.044 1.00 62.25 174 ALA A N 1
ATOM 1339 C CA . ALA A 1 174 ? 12.678 16.937 -36.004 1.00 62.25 174 ALA A CA 1
ATOM 1340 C C . ALA A 1 174 ? 13.961 16.506 -35.285 1.00 62.25 174 ALA A C 1
ATOM 1342 O O . ALA A 1 174 ? 13.930 15.744 -34.317 1.00 62.25 174 ALA A O 1
ATOM 1343 N N . LYS A 1 175 ? 15.107 16.977 -35.790 1.00 66.19 175 LYS A N 1
ATOM 1344 C CA . LYS A 1 175 ? 16.401 16.859 -35.130 1.00 66.19 175 LYS A CA 1
ATOM 1345 C C . LYS A 1 175 ? 16.237 17.532 -33.777 1.00 66.19 175 LYS A C 1
ATOM 1347 O O . LYS A 1 175 ? 16.179 18.758 -33.691 1.00 66.19 175 LYS A O 1
ATOM 1352 N N . ARG A 1 176 ? 16.071 16.719 -32.731 1.00 65.50 176 ARG A N 1
ATOM 1353 C CA . ARG A 1 176 ? 16.022 17.186 -31.347 1.00 65.50 176 ARG A CA 1
ATOM 1354 C C . ARG A 1 176 ? 17.274 18.027 -31.149 1.00 65.50 176 ARG A C 1
ATOM 1356 O O . ARG A 1 176 ? 18.378 17.511 -31.319 1.00 65.50 176 ARG A O 1
ATOM 1363 N N . LYS A 1 177 ? 17.103 19.326 -30.886 1.00 75.88 177 LYS A N 1
ATOM 1364 C CA . LYS A 1 177 ? 18.230 20.203 -30.574 1.00 75.88 177 LYS A CA 1
ATOM 1365 C C . LYS A 1 177 ? 18.961 19.564 -29.403 1.00 75.88 177 LYS A C 1
ATOM 1367 O O . LYS A 1 177 ? 18.371 19.351 -28.346 1.00 75.88 177 LYS A O 1
ATOM 1372 N N . HIS A 1 178 ? 20.213 19.190 -29.630 1.00 81.56 178 HIS A N 1
ATOM 1373 C CA . HIS A 1 178 ? 21.083 18.736 -28.567 1.00 81.56 178 HIS A CA 1
ATOM 1374 C C . HIS A 1 178 ? 21.297 19.941 -27.647 1.00 81.56 178 HIS A C 1
ATOM 1376 O O . HIS A 1 178 ? 22.054 20.843 -27.997 1.00 81.56 178 HIS A O 1
ATOM 1382 N N . MET A 1 179 ? 20.553 20.001 -26.536 1.00 81.06 179 MET A N 1
ATOM 1383 C CA . MET A 1 179 ? 20.774 21.013 -25.502 1.00 81.06 179 MET A CA 1
ATOM 1384 C C . MET A 1 179 ? 22.232 20.948 -25.074 1.00 81.06 179 MET A C 1
ATOM 1386 O O . MET A 1 179 ? 22.761 19.856 -24.822 1.00 81.06 179 MET A O 1
ATOM 1390 N N . ASP A 1 180 ? 22.857 22.115 -24.998 1.00 92.38 180 ASP A N 1
ATOM 1391 C CA . ASP A 1 180 ? 24.234 22.215 -24.557 1.00 92.38 180 ASP A CA 1
ATOM 1392 C C . ASP A 1 180 ? 24.366 21.703 -23.113 1.00 92.38 180 ASP A C 1
ATOM 1394 O O . ASP A 1 180 ? 23.422 21.756 -22.311 1.00 92.38 180 ASP A O 1
ATOM 1398 N N . ALA A 1 181 ? 25.526 21.142 -22.779 1.00 94.00 181 ALA A N 1
ATOM 1399 C CA . ALA A 1 181 ? 25.748 20.547 -21.465 1.00 94.00 181 ALA A CA 1
ATOM 1400 C C . ALA A 1 181 ? 25.563 21.580 -20.339 1.00 94.00 181 ALA A C 1
ATOM 1402 O O . ALA A 1 181 ? 24.998 21.247 -19.295 1.00 94.00 181 ALA A O 1
ATOM 1403 N N . GLU A 1 182 ? 25.958 22.832 -20.577 1.00 94.19 182 GLU A N 1
ATOM 1404 C CA . GLU A 1 182 ? 25.792 23.936 -19.629 1.00 94.19 182 GLU A CA 1
ATOM 1405 C C . GLU A 1 182 ? 24.324 24.341 -19.443 1.00 94.19 182 GLU A C 1
ATOM 1407 O O . GLU A 1 182 ? 23.874 24.581 -18.320 1.00 94.19 182 GLU A O 1
ATOM 1412 N N . GLU A 1 183 ? 23.525 24.317 -20.511 1.00 94.62 183 GLU A N 1
ATOM 1413 C CA . GLU A 1 183 ? 22.089 24.598 -20.430 1.00 94.62 183 GLU A CA 1
ATOM 1414 C C . GLU A 1 183 ? 21.359 23.537 -19.591 1.00 94.62 183 GLU A C 1
ATOM 1416 O O . GLU A 1 183 ? 20.505 23.864 -18.762 1.00 94.62 183 GLU A O 1
ATOM 1421 N N . ARG A 1 184 ? 21.753 22.261 -19.724 1.00 92.75 184 ARG A N 1
ATOM 1422 C CA . ARG A 1 184 ? 21.231 21.172 -18.880 1.00 92.75 184 ARG A CA 1
ATOM 1423 C C . ARG A 1 184 ? 21.607 21.354 -17.413 1.00 92.75 184 ARG A C 1
ATOM 1425 O O . ARG A 1 184 ? 20.743 21.201 -16.551 1.00 92.75 184 ARG A O 1
ATOM 1432 N N . LYS A 1 185 ? 22.862 21.708 -17.113 1.00 96.12 185 LYS A N 1
ATOM 1433 C CA . LYS A 1 185 ? 23.298 21.982 -15.732 1.00 96.12 185 LYS A CA 1
ATOM 1434 C C . LYS A 1 185 ? 22.492 23.125 -15.116 1.00 96.12 185 LYS A C 1
ATOM 1436 O O . LYS A 1 185 ? 21.992 22.974 -14.004 1.00 96.12 185 LYS A O 1
ATOM 1441 N N . LYS A 1 186 ? 22.291 24.219 -15.856 1.00 97.31 186 LYS A N 1
ATOM 1442 C CA . LYS A 1 186 ? 21.477 25.362 -15.416 1.00 97.31 186 LYS A CA 1
ATOM 1443 C C . LYS A 1 186 ? 20.007 24.990 -15.191 1.00 97.31 186 LYS A C 1
ATOM 1445 O O . LYS A 1 186 ? 19.387 25.465 -14.243 1.00 97.31 186 LYS A O 1
ATOM 1450 N N . ALA A 1 187 ? 19.441 24.122 -16.030 1.00 95.06 187 ALA A N 1
ATOM 1451 C CA . ALA A 1 187 ? 18.087 23.614 -15.824 1.00 95.06 187 ALA A CA 1
ATOM 1452 C C . ALA A 1 187 ? 17.985 22.792 -14.528 1.00 95.06 187 ALA A C 1
ATOM 1454 O O . ALA A 1 187 ? 17.049 22.979 -13.752 1.00 95.06 187 ALA A O 1
ATOM 1455 N N . ILE A 1 188 ? 18.974 21.936 -14.252 1.00 96.19 188 ILE A N 1
ATOM 1456 C CA . ILE A 1 188 ? 19.020 21.125 -13.028 1.00 96.19 188 ILE A CA 1
ATOM 1457 C C . ILE A 1 188 ? 19.143 22.010 -11.781 1.00 96.19 188 ILE A C 1
ATOM 1459 O O . ILE A 1 188 ? 18.434 21.772 -10.805 1.00 96.19 188 ILE A O 1
ATOM 1463 N N . THR A 1 189 ? 20.003 23.033 -11.791 1.00 97.62 189 THR A N 1
ATOM 1464 C CA . THR A 1 189 ? 20.147 23.939 -10.637 1.00 97.62 189 THR A CA 1
ATOM 1465 C C . THR A 1 189 ? 18.874 24.738 -10.375 1.00 97.62 189 THR A C 1
ATOM 1467 O O . THR A 1 189 ? 18.477 24.875 -9.220 1.00 97.62 189 THR A O 1
ATOM 1470 N N . ASN A 1 190 ? 18.183 25.190 -11.424 1.00 97.81 190 ASN A N 1
ATOM 1471 C CA . ASN A 1 190 ? 16.898 25.872 -11.283 1.00 97.81 190 ASN A CA 1
ATOM 1472 C C . ASN A 1 190 ? 15.815 24.951 -10.690 1.00 97.81 190 ASN A C 1
ATOM 1474 O O . ASN A 1 190 ? 15.091 25.350 -9.782 1.00 97.81 190 ASN A O 1
ATOM 1478 N N . ILE A 1 191 ? 15.736 23.697 -11.151 1.00 97.44 191 ILE A N 1
ATOM 1479 C CA . ILE A 1 191 ? 14.794 22.707 -10.601 1.00 97.44 191 ILE A CA 1
ATOM 1480 C C . ILE A 1 191 ? 15.077 22.452 -9.115 1.00 97.44 191 ILE A C 1
ATOM 1482 O O . ILE A 1 191 ? 14.138 22.408 -8.323 1.00 97.44 191 ILE A O 1
ATOM 1486 N N . LYS A 1 192 ? 16.352 22.332 -8.722 1.00 97.00 192 LYS A N 1
ATOM 1487 C CA . LYS A 1 192 ? 16.735 22.179 -7.310 1.00 97.00 192 LYS A CA 1
ATOM 1488 C C . LYS A 1 192 ? 16.283 23.373 -6.465 1.00 97.00 192 LYS A C 1
ATOM 1490 O O . LYS A 1 192 ? 15.606 23.173 -5.466 1.00 97.00 192 LYS A O 1
ATOM 1495 N N . ALA A 1 193 ? 16.549 24.598 -6.919 1.00 97.69 193 ALA A N 1
ATOM 1496 C CA . ALA A 1 193 ? 16.141 25.809 -6.207 1.00 97.69 193 ALA A CA 1
ATOM 1497 C C . ALA A 1 193 ? 14.612 25.925 -6.040 1.00 97.69 193 ALA A C 1
ATOM 1499 O O . ALA A 1 193 ? 14.129 26.376 -5.000 1.00 97.69 193 ALA A O 1
ATOM 1500 N N . LEU A 1 194 ? 13.835 25.500 -7.044 1.00 97.75 194 LEU A N 1
ATOM 1501 C CA . LEU A 1 194 ? 12.374 25.440 -6.938 1.00 97.75 194 LEU A CA 1
ATOM 1502 C C . LEU A 1 194 ? 11.919 24.428 -5.880 1.00 97.75 194 LEU A C 1
ATOM 1504 O O . LEU A 1 194 ? 11.019 24.735 -5.098 1.00 97.75 194 LEU A O 1
ATOM 1508 N N . LEU A 1 195 ? 12.563 23.260 -5.825 1.00 97.12 195 LEU A N 1
ATOM 1509 C CA . LEU A 1 195 ? 12.271 22.225 -4.835 1.00 97.12 195 LEU A CA 1
ATOM 1510 C C . LEU A 1 195 ? 12.595 22.700 -3.406 1.00 97.12 195 LEU A C 1
ATOM 1512 O O . LEU A 1 195 ? 11.810 22.487 -2.482 1.00 97.12 195 LEU A O 1
ATOM 1516 N N . ASP A 1 196 ? 13.709 23.409 -3.224 1.00 97.06 196 ASP A N 1
ATOM 1517 C CA . ASP A 1 196 ? 14.121 23.965 -1.927 1.00 97.06 196 ASP A CA 1
ATOM 1518 C C . ASP A 1 196 ? 13.155 25.059 -1.434 1.00 97.06 196 ASP A C 1
ATOM 1520 O O . ASP A 1 196 ? 12.824 25.151 -0.247 1.00 97.06 196 ASP A O 1
ATOM 1524 N N . ASN A 1 197 ? 12.623 25.868 -2.351 1.00 97.50 197 ASN A N 1
ATOM 1525 C CA . ASN A 1 197 ? 11.583 26.838 -2.018 1.00 97.50 197 ASN A CA 1
ATOM 1526 C C . ASN A 1 197 ? 10.273 26.137 -1.613 1.00 97.50 197 ASN A C 1
ATOM 1528 O O . ASN A 1 197 ? 9.691 26.459 -0.576 1.00 97.50 197 ASN A O 1
ATOM 1532 N N . GLU A 1 198 ? 9.828 25.137 -2.381 1.00 97.94 198 GLU A N 1
ATOM 1533 C CA . GLU A 1 198 ? 8.606 24.379 -2.076 1.00 97.94 198 GLU A CA 1
ATOM 1534 C C . GLU A 1 198 ? 8.697 23.665 -0.718 1.00 97.94 198 GLU A C 1
ATOM 1536 O O . GLU A 1 198 ? 7.768 23.733 0.093 1.00 97.94 198 GLU A O 1
ATOM 1541 N N . THR A 1 199 ? 9.836 23.042 -0.415 1.00 96.62 199 THR A N 1
ATOM 1542 C CA . THR A 1 199 ? 10.064 22.392 0.885 1.00 96.62 199 THR A CA 1
ATOM 1543 C C . THR A 1 199 ? 10.020 23.392 2.041 1.00 96.62 199 THR A C 1
ATOM 1545 O O . THR A 1 199 ? 9.366 23.123 3.053 1.00 96.62 199 THR A O 1
ATOM 1548 N N . THR A 1 200 ? 10.615 24.576 1.877 1.00 97.50 200 THR A N 1
ATOM 1549 C CA . THR A 1 200 ? 10.561 25.659 2.874 1.00 97.50 200 THR A CA 1
ATOM 1550 C C . THR A 1 200 ? 9.127 26.145 3.110 1.00 97.50 200 THR A C 1
ATOM 1552 O O . THR A 1 200 ? 8.704 26.322 4.257 1.00 97.50 200 THR A O 1
ATOM 1555 N N . GLN A 1 201 ? 8.334 26.305 2.045 1.00 97.19 201 GLN A N 1
ATOM 1556 C CA . GLN A 1 201 ? 6.921 26.689 2.155 1.00 97.19 201 GLN A CA 1
ATOM 1557 C C . GLN A 1 201 ? 6.090 25.629 2.887 1.00 97.19 201 GLN A C 1
ATOM 1559 O O . GLN A 1 201 ? 5.309 25.965 3.782 1.00 97.19 201 GLN A O 1
ATOM 1564 N N . LEU A 1 202 ? 6.287 24.349 2.566 1.00 96.50 202 LEU A N 1
ATOM 1565 C CA . LEU A 1 202 ? 5.598 23.242 3.234 1.00 96.50 202 LEU A CA 1
ATOM 1566 C C . LEU A 1 202 ? 5.970 23.130 4.716 1.00 96.50 202 LEU A C 1
ATOM 1568 O O . LEU A 1 202 ? 5.120 22.767 5.536 1.00 96.50 202 LEU A O 1
ATOM 1572 N N . LEU A 1 203 ? 7.219 23.439 5.073 1.00 97.06 203 LEU A N 1
ATOM 1573 C CA . LEU A 1 203 ? 7.668 23.474 6.463 1.00 97.06 203 LEU A CA 1
ATOM 1574 C C . LEU A 1 203 ? 6.983 24.611 7.232 1.00 97.06 203 LEU A C 1
ATOM 1576 O O . LEU A 1 203 ? 6.468 24.387 8.326 1.00 97.06 203 LEU A O 1
ATOM 1580 N N . LYS A 1 204 ? 6.894 25.804 6.631 1.00 97.56 204 LYS A N 1
ATOM 1581 C CA . LYS A 1 204 ? 6.175 26.947 7.211 1.00 97.56 204 LYS A CA 1
ATOM 1582 C C . LYS A 1 204 ? 4.701 26.619 7.464 1.00 97.56 204 LYS A C 1
ATOM 1584 O O . LYS A 1 204 ? 4.217 26.826 8.573 1.00 97.56 204 LYS A O 1
ATOM 1589 N N . GLN A 1 205 ? 4.017 26.036 6.477 1.00 97.00 205 GLN A N 1
ATOM 1590 C CA . GLN A 1 205 ? 2.624 25.598 6.633 1.00 97.00 205 GLN A CA 1
ATOM 1591 C C . GLN A 1 205 ? 2.468 24.558 7.749 1.00 97.00 205 GLN A C 1
ATOM 1593 O O . GLN A 1 205 ? 1.520 24.627 8.527 1.00 97.00 205 GLN A O 1
ATOM 1598 N N . LYS A 1 206 ? 3.401 23.600 7.860 1.00 97.81 206 LYS A N 1
ATOM 1599 C CA . LYS A 1 206 ? 3.387 22.594 8.935 1.00 97.81 206 LYS A CA 1
ATOM 1600 C C . LYS A 1 206 ? 3.394 23.256 10.316 1.00 97.81 206 LYS A C 1
ATOM 1602 O O . LYS A 1 206 ? 2.546 22.911 11.134 1.00 97.81 206 LYS A O 1
ATOM 1607 N N . TYR A 1 207 ? 4.299 24.205 10.555 1.00 97.81 207 TYR A N 1
ATOM 1608 C CA . TYR A 1 207 ? 4.375 24.922 11.833 1.00 97.81 207 TYR A CA 1
ATOM 1609 C C . TYR A 1 207 ? 3.106 25.723 12.135 1.00 97.81 207 TYR A C 1
ATOM 1611 O O . TYR A 1 207 ? 2.643 25.759 13.274 1.00 97.81 207 TYR A O 1
ATOM 1619 N N . GLU A 1 208 ? 2.509 26.333 11.114 1.00 97.38 208 GLU A N 1
ATOM 1620 C CA . GLU A 1 208 ? 1.272 27.100 11.255 1.00 97.38 208 GLU A CA 1
ATOM 1621 C C . GLU A 1 208 ? 0.096 26.199 11.678 1.00 97.38 208 GLU A C 1
ATOM 1623 O O . GLU A 1 208 ? -0.634 26.527 12.618 1.00 97.38 208 GLU A O 1
ATOM 1628 N N . TYR A 1 209 ? -0.030 25.013 11.072 1.00 97.50 209 TYR A N 1
ATOM 1629 C CA . TYR A 1 209 ? -1.025 24.012 11.471 1.00 97.50 209 TYR A CA 1
ATOM 1630 C C . TYR A 1 209 ? -0.773 23.434 12.867 1.00 97.50 209 TYR A C 1
ATOM 1632 O O . TYR A 1 209 ? -1.723 23.249 13.626 1.00 97.50 209 TYR A O 1
ATOM 1640 N N . GLU A 1 210 ? 0.483 23.177 13.238 1.00 96.62 210 GLU A N 1
ATOM 1641 C CA . GLU A 1 210 ? 0.835 22.740 14.597 1.00 96.62 210 GLU A CA 1
ATOM 1642 C C . GLU A 1 210 ? 0.438 23.798 15.642 1.00 96.62 210 GLU A C 1
ATOM 1644 O O . GLU A 1 210 ? -0.137 23.463 16.681 1.00 96.62 210 GLU A O 1
ATOM 1649 N N . GLY A 1 211 ? 0.633 25.085 15.338 1.00 97.25 211 GLY A N 1
ATOM 1650 C CA . GLY A 1 211 ? 0.173 26.189 16.184 1.00 97.25 211 GLY A CA 1
ATOM 1651 C C . GLY A 1 211 ? -1.353 26.251 16.326 1.00 97.25 211 GLY A C 1
ATOM 1652 O O . GLY A 1 211 ? -1.876 26.457 17.428 1.00 97.25 211 GLY A O 1
ATOM 1653 N N . GLN A 1 212 ? -2.090 26.029 15.233 1.00 97.62 212 GLN A N 1
ATOM 1654 C CA . GLN A 1 212 ? -3.555 25.948 15.264 1.00 97.62 212 GLN A CA 1
ATOM 1655 C C . GLN A 1 212 ? -4.043 24.758 16.099 1.00 97.62 212 GLN A C 1
ATOM 1657 O O . GLN A 1 212 ? -4.964 24.918 16.906 1.00 97.62 212 GLN A O 1
ATOM 1662 N N . LEU A 1 213 ? -3.403 23.593 15.958 1.00 96.38 213 LEU A N 1
ATOM 1663 C CA . LEU A 1 213 ? -3.731 22.389 16.720 1.00 96.38 213 LEU A CA 1
ATOM 1664 C C . LEU A 1 213 ? -3.531 22.615 18.224 1.00 96.38 213 LEU A C 1
ATOM 1666 O O . LEU A 1 213 ? -4.459 22.398 19.002 1.00 96.38 213 LEU A O 1
ATOM 1670 N N . ALA A 1 214 ? -2.389 23.178 18.626 1.00 97.19 214 ALA A N 1
ATOM 1671 C CA . ALA A 1 214 ? -2.119 23.517 20.024 1.00 97.19 214 ALA A CA 1
ATOM 1672 C C . ALA A 1 214 ? -3.145 24.519 20.599 1.00 97.19 214 ALA A C 1
ATOM 1674 O O . ALA A 1 214 ? -3.529 24.447 21.770 1.00 97.19 214 ALA A O 1
ATOM 1675 N N . SER A 1 215 ? -3.626 25.466 19.785 1.00 97.19 215 SER A N 1
ATOM 1676 C CA . SER A 1 215 ? -4.689 26.401 20.181 1.00 97.19 215 SER A CA 1
ATOM 1677 C C . SER A 1 215 ? -6.027 25.692 20.424 1.00 97.19 215 SER A C 1
ATOM 1679 O O . SER A 1 215 ? -6.726 26.001 21.397 1.00 97.19 215 SER A O 1
ATOM 1681 N N . LEU A 1 216 ? -6.381 24.721 19.578 1.00 97.06 216 LEU A N 1
ATOM 1682 C CA . LEU A 1 216 ? -7.586 23.905 19.742 1.00 97.06 216 LEU A CA 1
ATOM 1683 C C . LEU A 1 216 ? -7.506 23.013 20.981 1.00 97.06 216 LEU A C 1
ATOM 1685 O O . LEU A 1 216 ? -8.445 23.021 21.776 1.00 97.06 216 LEU A O 1
ATOM 1689 N N . GLU A 1 217 ? -6.376 22.349 21.215 1.00 96.56 217 GLU A N 1
ATOM 1690 C CA . GLU A 1 217 ? -6.154 21.528 22.413 1.00 96.56 217 GLU A CA 1
ATOM 1691 C C . GLU A 1 217 ? -6.304 22.353 23.700 1.00 96.56 217 GLU A C 1
ATOM 1693 O O . GLU A 1 217 ? -6.971 21.933 24.648 1.00 96.56 217 GLU A O 1
ATOM 1698 N N . ARG A 1 218 ? -5.781 23.590 23.727 1.00 97.50 218 ARG A N 1
ATOM 1699 C CA . ARG A 1 218 ? -5.984 24.514 24.861 1.00 97.50 218 ARG A CA 1
ATOM 1700 C C . ARG A 1 218 ? -7.457 24.873 25.065 1.00 97.50 218 ARG A C 1
ATOM 1702 O O . ARG A 1 218 ? -7.901 25.000 26.209 1.00 97.50 218 ARG A O 1
ATOM 1709 N N . LYS A 1 219 ? -8.225 25.077 23.989 1.00 96.75 219 LYS A N 1
ATOM 1710 C CA . LYS A 1 219 ? -9.672 25.357 24.071 1.00 96.75 219 LYS A CA 1
ATOM 1711 C C . LYS A 1 219 ? -10.447 24.134 24.559 1.00 96.75 219 LYS A C 1
ATOM 1713 O O . LYS A 1 219 ? -11.338 24.284 25.396 1.00 96.75 219 LYS A O 1
ATOM 1718 N N . GLU A 1 220 ? -10.087 22.941 24.097 1.00 96.50 220 GLU A N 1
ATOM 1719 C CA . GLU A 1 220 ? -10.684 21.688 24.553 1.00 96.50 220 GLU A CA 1
ATOM 1720 C C . GLU A 1 220 ? -10.399 21.451 26.038 1.00 96.50 220 GLU A C 1
ATOM 1722 O O . GLU A 1 220 ? -11.336 21.247 26.810 1.00 96.50 220 GLU A O 1
ATOM 1727 N N . ALA A 1 221 ? -9.145 21.597 26.476 1.00 96.31 221 ALA A N 1
ATOM 1728 C CA . ALA A 1 221 ? -8.765 21.478 27.882 1.00 96.31 221 ALA A CA 1
ATOM 1729 C C . ALA A 1 221 ? -9.548 22.455 28.777 1.00 96.31 221 ALA A C 1
ATOM 1731 O O . ALA A 1 221 ? -10.058 22.066 29.832 1.00 96.31 221 ALA A O 1
ATOM 1732 N N . LYS A 1 222 ? -9.731 23.710 28.333 1.00 96.31 222 LYS A N 1
ATOM 1733 C CA . LYS A 1 222 ? -10.589 24.690 29.023 1.00 96.31 222 LYS A CA 1
ATOM 1734 C C . LYS A 1 222 ? -12.046 24.222 29.094 1.00 96.31 222 LYS A C 1
ATOM 1736 O O . LYS A 1 222 ? -12.648 24.287 30.163 1.00 96.31 222 LYS A O 1
ATOM 1741 N N . SER A 1 223 ? -12.613 23.725 27.995 1.00 94.75 223 SER A N 1
ATOM 1742 C CA . SER A 1 223 ? -13.987 23.197 27.954 1.00 94.75 223 SER A CA 1
ATOM 1743 C C . SER A 1 223 ? -14.181 22.013 28.911 1.00 94.75 223 SER A C 1
ATOM 1745 O O . SER A 1 223 ? -15.141 21.985 29.686 1.00 94.75 223 SER A O 1
ATOM 1747 N N . GLN A 1 224 ? -13.231 21.075 28.937 1.00 92.50 224 GLN A N 1
ATOM 1748 C CA . GLN A 1 224 ? -13.237 19.939 29.863 1.00 92.50 224 GLN A CA 1
ATOM 1749 C C . GLN A 1 224 ? -13.169 20.399 31.325 1.00 92.50 224 GLN A C 1
ATOM 1751 O O . GLN A 1 224 ? -13.908 19.896 32.177 1.00 92.50 224 GLN A O 1
ATOM 1756 N N . TRP A 1 225 ? -12.343 21.408 31.616 1.00 94.00 225 TRP A N 1
ATOM 1757 C CA . TRP A 1 225 ? -12.270 22.013 32.944 1.00 94.00 225 TRP A CA 1
ATOM 1758 C C . TRP A 1 225 ? -13.615 22.619 33.380 1.00 94.00 225 TRP A C 1
ATOM 1760 O O . TRP A 1 225 ? -14.077 22.344 34.492 1.00 94.00 225 TRP A O 1
ATOM 1770 N N . TYR A 1 226 ? -14.300 23.357 32.498 1.00 91.94 226 TYR A N 1
ATOM 1771 C CA . TYR A 1 226 ? -15.637 23.897 32.780 1.00 91.94 226 TYR A CA 1
ATOM 1772 C C . TYR A 1 226 ? -16.669 22.791 33.038 1.00 91.94 226 TYR A C 1
ATOM 1774 O O . TYR A 1 226 ? -17.393 22.858 34.035 1.00 91.94 226 TYR A O 1
ATOM 1782 N N . LYS A 1 227 ? -16.698 21.736 32.211 1.00 88.75 227 LYS A N 1
ATOM 1783 C CA . LYS A 1 227 ? -17.594 20.579 32.411 1.00 88.75 227 LYS A CA 1
ATOM 1784 C C . LYS A 1 227 ? -17.373 19.912 33.771 1.00 88.75 227 LYS A C 1
ATOM 1786 O O . LYS A 1 227 ? -18.338 19.595 34.469 1.00 88.75 227 LYS A O 1
ATOM 1791 N N . LYS A 1 228 ? -16.113 19.740 34.185 1.00 90.38 228 LYS A N 1
ATOM 1792 C CA . LYS A 1 228 ? -15.763 19.153 35.488 1.00 90.38 228 LYS A CA 1
ATOM 1793 C C . LYS A 1 228 ? -16.184 20.047 36.658 1.00 90.38 228 LYS A C 1
ATOM 1795 O O . LYS A 1 228 ? -16.632 19.529 37.678 1.00 90.38 228 LYS A O 1
ATOM 1800 N N . LYS A 1 229 ? -16.082 21.374 36.519 1.00 86.25 229 LYS A N 1
ATOM 1801 C CA . LYS A 1 229 ? -16.484 22.333 37.562 1.00 86.25 229 LYS A CA 1
ATOM 1802 C C . LYS A 1 229 ? -18.001 22.369 37.772 1.00 86.25 229 LYS A C 1
ATOM 1804 O O . LYS A 1 229 ? -18.441 22.415 38.915 1.00 86.25 229 LYS A O 1
ATOM 1809 N N . VAL A 1 230 ? -18.798 22.290 36.702 1.00 82.44 230 VAL A N 1
ATOM 1810 C CA . VAL A 1 230 ? -20.273 22.279 36.798 1.00 82.44 230 VAL A CA 1
ATOM 1811 C C . VAL A 1 230 ? -20.785 21.032 37.527 1.00 82.44 230 VAL A C 1
ATOM 1813 O O . VAL A 1 230 ? -21.656 21.156 38.383 1.00 82.44 230 VAL A O 1
ATOM 1816 N N . LYS A 1 231 ? -20.192 19.854 37.280 1.00 75.06 231 LYS A N 1
ATOM 1817 C CA . LYS A 1 231 ? -20.556 18.600 37.972 1.00 75.06 231 LYS A CA 1
ATOM 1818 C C . LYS A 1 231 ? -20.242 18.587 39.474 1.00 75.06 231 LYS A C 1
ATOM 1820 O O . LYS A 1 231 ? -20.758 17.738 40.186 1.00 75.06 231 LYS A O 1
ATOM 1825 N N . ARG A 1 232 ? -19.389 19.496 39.958 1.00 71.31 232 ARG A N 1
ATOM 1826 C CA . ARG A 1 232 ? -19.005 19.586 41.375 1.00 71.31 232 ARG A CA 1
ATOM 1827 C C . ARG A 1 232 ? -19.838 20.578 42.179 1.00 71.31 232 ARG A C 1
ATOM 1829 O O . ARG A 1 232 ? -19.519 20.779 43.346 1.00 71.31 232 ARG A O 1
ATOM 1836 N N . LYS A 1 233 ? -20.878 21.200 41.608 1.00 66.62 233 LYS A N 1
ATOM 1837 C CA . LYS A 1 233 ? -21.859 21.890 42.452 1.00 66.62 233 LYS A CA 1
ATOM 1838 C C . LYS A 1 233 ? -22.514 20.816 43.329 1.00 66.62 233 LYS A C 1
ATOM 1840 O O . LYS A 1 233 ? -23.154 19.933 42.757 1.00 66.62 233 LYS A O 1
ATOM 1845 N N . PRO A 1 234 ? -22.298 20.823 44.660 1.00 66.25 234 PRO A N 1
ATOM 1846 C CA . PRO A 1 234 ? -22.958 19.865 45.529 1.00 66.25 234 PRO A CA 1
ATOM 1847 C C . PRO A 1 234 ? -24.454 20.036 45.298 1.00 66.25 234 PRO A C 1
ATOM 1849 O O . PRO A 1 234 ? -24.938 21.170 45.249 1.00 66.25 234 PRO A O 1
ATOM 1852 N N . ALA A 1 235 ? -25.163 18.930 45.085 1.00 64.25 235 ALA A N 1
ATOM 1853 C CA . ALA A 1 235 ? -26.605 18.937 45.222 1.00 64.25 235 ALA A CA 1
ATOM 1854 C C . ALA A 1 235 ? -26.869 19.480 46.630 1.00 64.25 235 ALA A C 1
ATOM 1856 O O . ALA A 1 235 ? -26.600 18.797 47.614 1.00 64.25 235 ALA A O 1
ATOM 1857 N N . LEU A 1 236 ? -27.258 20.755 46.738 1.00 64.06 236 LEU A N 1
ATOM 1858 C CA . LEU A 1 236 ? -27.817 21.258 47.978 1.00 64.06 236 LEU A CA 1
ATOM 1859 C C . LEU A 1 236 ? -29.036 20.375 48.209 1.00 64.06 236 LEU A C 1
ATOM 1861 O O . LEU A 1 236 ? -29.989 20.433 47.434 1.00 64.06 236 LEU A O 1
ATOM 1865 N N . ASN A 1 237 ? -28.927 19.504 49.208 1.00 59.00 237 ASN A N 1
ATOM 1866 C CA . ASN A 1 237 ? -29.991 18.648 49.692 1.00 59.00 237 ASN A CA 1
ATOM 1867 C C . ASN A 1 237 ? -31.241 19.512 49.890 1.00 59.00 237 ASN A C 1
ATOM 1869 O O . ASN A 1 237 ? -31.346 20.252 50.862 1.00 59.00 237 ASN A O 1
ATOM 1873 N N . SER A 1 238 ? -32.189 19.441 48.955 1.00 56.97 238 SER A N 1
ATOM 1874 C CA . SER A 1 238 ? -33.489 20.111 49.047 1.00 56.97 238 SER A CA 1
ATOM 1875 C C . SER A 1 238 ? -34.471 19.300 49.900 1.00 56.97 238 SER A C 1
ATOM 1877 O O . SER A 1 238 ? -35.672 19.296 49.643 1.00 56.97 238 SER A O 1
ATOM 1879 N N . SER A 1 239 ? -33.962 18.570 50.890 1.00 59.84 239 SER A N 1
ATOM 1880 C CA . SER A 1 239 ? -34.740 17.732 51.794 1.00 59.84 239 SER A CA 1
ATOM 1881 C C . SER A 1 239 ? -34.434 18.102 53.242 1.00 59.84 239 SER A C 1
ATOM 1883 O O . SER A 1 239 ? -33.984 17.265 54.013 1.00 59.84 239 SER A O 1
ATOM 1885 N N . GLU A 1 240 ? -34.663 19.359 53.616 1.00 51.91 240 GLU A N 1
ATOM 1886 C CA . GLU A 1 240 ? -34.806 19.730 55.025 1.00 51.91 240 GLU A CA 1
ATOM 1887 C C . GLU A 1 240 ? -35.917 20.781 55.187 1.00 51.91 240 GLU A C 1
ATOM 1889 O O . GLU A 1 240 ? -35.744 21.985 55.025 1.00 51.91 240 GLU A O 1
ATOM 1894 N N . SER A 1 241 ? -37.110 20.234 55.440 1.00 52.88 241 SER A N 1
ATOM 1895 C CA . SER A 1 241 ? -38.189 20.760 56.284 1.00 52.88 241 SER A CA 1
ATOM 1896 C C . SER A 1 241 ? -38.700 22.192 56.062 1.00 52.88 241 SER A C 1
ATOM 1898 O O . SER A 1 241 ? -38.305 23.152 56.723 1.00 52.88 241 SER A O 1
ATOM 1900 N N . HIS A 1 242 ? -39.781 22.272 55.286 1.00 50.91 242 HIS A N 1
ATOM 1901 C CA . HIS A 1 242 ? -40.903 23.173 55.550 1.00 50.91 242 HIS A CA 1
ATOM 1902 C C . HIS A 1 242 ? -41.595 22.813 56.888 1.00 50.91 242 HIS A C 1
ATOM 1904 O O . HIS A 1 242 ? -42.664 22.223 56.864 1.00 50.91 242 HIS A O 1
ATOM 1910 N N . THR A 1 243 ? -41.030 23.152 58.053 1.00 55.41 243 THR A N 1
ATOM 1911 C CA . THR A 1 243 ? -41.770 23.118 59.347 1.00 55.41 243 THR A CA 1
ATOM 1912 C C . THR A 1 243 ? -41.198 24.064 60.417 1.00 55.41 243 THR A C 1
ATOM 1914 O O . THR A 1 243 ? 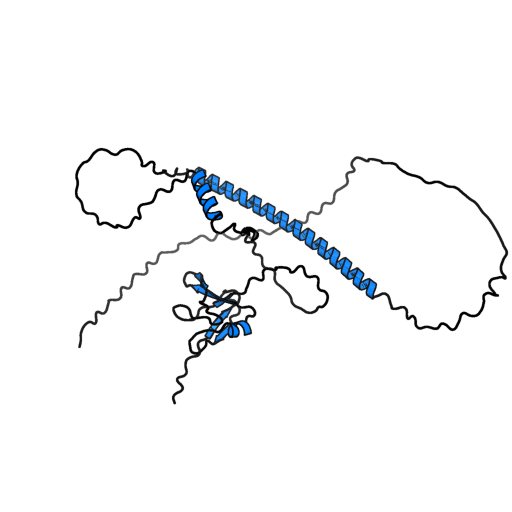-41.251 23.759 61.601 1.00 55.41 243 THR A O 1
ATOM 1917 N N . ALA A 1 244 ? -40.655 25.232 60.054 1.00 52.69 244 ALA A N 1
ATOM 1918 C CA . ALA A 1 244 ? -40.320 26.263 61.050 1.00 52.69 244 ALA A CA 1
ATOM 1919 C C . ALA A 1 244 ? -40.190 27.662 60.423 1.00 52.69 244 ALA A C 1
ATOM 1921 O O . ALA A 1 244 ? -39.090 28.189 60.285 1.00 52.69 244 ALA A O 1
ATOM 1922 N N . ARG A 1 245 ? -41.308 28.267 59.996 1.00 51.78 245 ARG A N 1
ATOM 1923 C CA . ARG A 1 245 ? -41.374 29.721 59.720 1.00 51.78 245 ARG A CA 1
ATOM 1924 C C . ARG A 1 245 ? -42.794 30.302 59.784 1.00 51.78 245 ARG A C 1
ATOM 1926 O O . ARG A 1 245 ? -43.141 31.225 59.057 1.00 51.78 245 ARG A O 1
ATOM 1933 N N . SER A 1 246 ? -43.616 29.767 60.682 1.00 54.34 246 SER A N 1
ATOM 1934 C CA . SER A 1 246 ? -44.638 30.561 61.371 1.00 54.34 246 SER A CA 1
ATOM 1935 C C . SER A 1 246 ? -43.984 31.109 62.640 1.00 54.34 246 SER A C 1
ATOM 1937 O O . SER A 1 246 ? -43.283 30.339 63.289 1.00 54.34 246 SER A O 1
ATOM 1939 N N . LEU A 1 247 ? -44.246 32.370 63.001 1.00 49.53 247 LEU A N 1
ATOM 1940 C CA . LEU A 1 247 ? -43.482 33.242 63.923 1.00 49.53 247 LEU A CA 1
ATOM 1941 C C . LEU A 1 247 ? -42.337 33.949 63.161 1.00 49.53 247 LEU A C 1
ATOM 1943 O O . LEU A 1 247 ? -41.435 33.297 62.658 1.00 49.53 247 LEU A O 1
ATOM 1947 N N . SER A 1 248 ? -42.291 35.265 62.967 1.00 56.03 248 SER A N 1
ATOM 1948 C CA . SER A 1 248 ? -43.015 36.369 63.585 1.00 56.03 248 SER A CA 1
ATOM 1949 C C . SER A 1 248 ? -42.983 37.574 62.630 1.00 56.03 248 SER A C 1
ATOM 1951 O O . SER A 1 248 ? -41.954 38.222 62.467 1.00 56.03 248 SER A O 1
ATOM 1953 N N . ILE A 1 249 ? -44.111 37.875 61.974 1.00 52.12 249 ILE A N 1
ATOM 1954 C CA . ILE A 1 249 ? -44.329 39.171 61.295 1.00 52.12 249 ILE A CA 1
ATOM 1955 C C . ILE A 1 249 ? -44.737 40.246 62.329 1.00 52.12 249 ILE A C 1
ATOM 1957 O O . ILE A 1 249 ? -44.644 41.439 62.062 1.00 52.12 249 ILE A O 1
ATOM 1961 N N . ALA A 1 250 ? -45.102 39.840 63.551 1.00 52.16 250 ALA A N 1
ATOM 1962 C CA . ALA A 1 250 ? -45.496 40.739 64.633 1.00 52.16 250 ALA A CA 1
ATOM 1963 C C . ALA A 1 250 ? -44.313 41.374 65.398 1.00 52.16 250 ALA A C 1
ATOM 1965 O O . ALA A 1 250 ? -44.522 42.323 66.144 1.00 52.16 250 ALA A O 1
ATOM 1966 N N . GLU A 1 251 ? -43.075 40.905 65.210 1.00 51.91 251 GLU A N 1
ATOM 1967 C CA . GLU A 1 251 ? -41.915 41.357 66.006 1.00 51.91 251 GLU A CA 1
ATOM 1968 C C . GLU A 1 251 ? -40.933 42.253 65.233 1.00 51.91 251 GLU A C 1
ATOM 1970 O O . GLU A 1 251 ? -39.974 42.771 65.796 1.00 51.91 251 GLU A O 1
ATOM 1975 N N . MET A 1 252 ? -41.204 42.521 63.953 1.00 48.97 252 MET A N 1
ATOM 1976 C CA . MET A 1 252 ? -40.390 43.421 63.124 1.00 48.97 252 MET A CA 1
ATOM 1977 C C . MET A 1 252 ? -40.963 44.843 62.981 1.00 48.97 252 MET A C 1
ATOM 1979 O O . MET A 1 252 ? -40.388 45.658 62.265 1.00 48.97 252 MET A O 1
ATOM 1983 N N . LEU A 1 253 ? -42.065 45.163 63.672 1.00 50.94 253 LEU A N 1
ATOM 1984 C CA . LEU A 1 253 ? -42.727 46.479 63.635 1.00 50.94 253 LEU A CA 1
ATOM 1985 C C . LEU A 1 253 ? -42.446 47.382 64.855 1.00 50.94 253 LEU A C 1
ATOM 1987 O O . LEU A 1 253 ? -43.083 48.421 64.983 1.00 50.94 253 LEU A O 1
ATOM 1991 N N . SER A 1 254 ? -41.502 47.046 65.746 1.00 54.97 254 SER A N 1
ATOM 1992 C CA . SER A 1 254 ? -41.295 47.803 67.001 1.00 54.97 254 SER A CA 1
ATOM 1993 C C . SER A 1 254 ? -39.975 48.566 67.142 1.00 54.97 254 SER A C 1
ATOM 1995 O O . SER A 1 254 ? -39.691 49.064 68.229 1.00 54.97 254 SER A O 1
ATOM 1997 N N . LYS A 1 255 ? -39.161 48.717 66.091 1.00 54.75 255 LYS A N 1
ATOM 1998 C CA . LYS A 1 255 ? -37.942 49.548 66.166 1.00 54.75 255 LYS A CA 1
ATOM 1999 C C . LYS A 1 255 ? -37.802 50.459 64.953 1.00 54.75 255 LYS A C 1
ATOM 2001 O O . LYS A 1 255 ? -36.899 50.313 64.135 1.00 54.75 255 LYS A O 1
ATOM 2006 N N . ALA A 1 256 ? -38.759 51.377 64.853 1.00 49.97 256 ALA A N 1
ATOM 2007 C CA . ALA A 1 256 ? -38.518 52.694 64.282 1.00 49.97 256 ALA A CA 1
ATOM 2008 C C . ALA A 1 256 ? -37.715 53.547 65.287 1.00 49.97 256 ALA A C 1
ATOM 2010 O O . ALA A 1 256 ? -37.678 53.228 66.473 1.00 49.97 256 ALA A O 1
ATOM 2011 N N . ASP A 1 257 ? -37.126 54.626 64.772 1.00 44.16 257 ASP A N 1
ATOM 2012 C CA . ASP A 1 257 ? -36.367 55.685 65.453 1.00 44.16 257 ASP A CA 1
ATOM 2013 C C . ASP A 1 257 ? -34.889 55.317 65.688 1.00 44.16 257 ASP A C 1
ATOM 2015 O O . ASP A 1 257 ? -34.531 54.488 66.512 1.00 44.16 257 ASP A O 1
ATOM 2019 N N . THR A 1 258 ? -33.914 55.891 64.985 1.00 45.56 258 THR A N 1
ATOM 2020 C CA . THR A 1 258 ? -33.637 57.328 64.902 1.00 45.56 258 THR A CA 1
ATOM 2021 C C . THR A 1 258 ? -32.456 57.560 63.944 1.00 45.56 258 THR A C 1
ATOM 2023 O O . THR A 1 258 ? -31.546 56.738 63.876 1.00 45.56 258 THR A O 1
ATOM 2026 N N . THR A 1 259 ? -32.422 58.752 63.328 1.00 45.47 259 THR A N 1
ATOM 2027 C CA . THR A 1 259 ? -31.215 59.519 62.918 1.00 45.47 259 THR A CA 1
ATOM 2028 C C . THR A 1 259 ? -30.337 58.973 61.775 1.00 45.47 259 THR A C 1
ATOM 2030 O O . THR A 1 259 ? -29.960 57.817 61.771 1.00 45.47 259 THR A O 1
ATOM 2033 N N . THR A 1 260 ? -29.841 59.718 60.783 1.00 41.59 260 THR A N 1
ATOM 2034 C CA . THR A 1 260 ? -29.934 61.109 60.288 1.00 41.59 260 THR A CA 1
ATOM 2035 C C . THR A 1 260 ? -28.944 61.186 59.109 1.00 41.59 260 THR A C 1
ATOM 2037 O O . THR A 1 260 ? -27.884 60.578 59.218 1.00 41.59 260 THR A O 1
ATOM 2040 N N . LEU A 1 261 ? -29.220 62.047 58.112 1.00 39.84 261 LEU A N 1
ATOM 2041 C CA . LEU A 1 261 ? -28.237 62.715 57.222 1.00 39.84 261 LEU A CA 1
ATOM 2042 C C . LEU A 1 261 ? -27.504 61.805 56.197 1.00 39.84 261 LEU A C 1
ATOM 2044 O O . LEU A 1 261 ? -27.132 60.685 56.491 1.00 39.84 261 LEU A O 1
ATOM 2048 N N . SER A 1 262 ? -27.210 62.193 54.957 1.00 39.28 262 SER A N 1
ATOM 2049 C CA . SER A 1 262 ? -27.414 63.429 54.200 1.00 39.28 262 SER A CA 1
ATOM 2050 C C . SER A 1 262 ? -26.930 63.211 52.754 1.00 39.28 262 SER A C 1
ATOM 2052 O O . SER A 1 262 ? -25.995 62.448 52.527 1.00 39.28 262 SER A O 1
ATOM 2054 N N . THR A 1 263 ? -27.484 64.017 51.836 1.00 42.53 263 THR A N 1
ATOM 2055 C CA . THR A 1 263 ? -26.865 64.561 50.598 1.00 42.53 263 THR A CA 1
ATOM 2056 C C . THR A 1 263 ? -26.506 63.587 49.459 1.00 42.53 263 THR A C 1
ATOM 2058 O O . THR A 1 263 ? -25.595 62.783 49.577 1.00 42.53 263 THR A O 1
ATOM 2061 N N . SER A 1 264 ? -27.270 63.589 48.352 1.00 43.25 264 SER A N 1
ATOM 2062 C CA . SER A 1 264 ? -27.131 64.466 47.152 1.00 43.25 264 SER A CA 1
ATOM 2063 C C . SER A 1 264 ? -26.081 63.908 46.169 1.00 43.25 264 SER A C 1
ATOM 2065 O O . SER A 1 264 ? -25.064 63.416 46.623 1.00 43.25 264 SER A O 1
ATOM 2067 N N . ASN A 1 265 ? -26.145 63.981 44.842 1.00 38.12 265 ASN A N 1
ATOM 2068 C CA . ASN A 1 265 ? -27.011 64.635 43.868 1.00 38.12 265 ASN A CA 1
ATOM 2069 C C . ASN A 1 265 ? -26.548 64.160 42.466 1.00 38.12 265 ASN A C 1
ATOM 2071 O O . ASN A 1 265 ? -25.411 63.715 42.337 1.00 38.12 265 ASN A O 1
ATOM 2075 N N . THR A 1 266 ? -27.378 64.404 41.441 1.00 43.59 266 THR A N 1
ATOM 2076 C CA . THR A 1 266 ? -27.028 64.672 40.016 1.00 43.59 266 THR A CA 1
ATOM 2077 C C . THR A 1 266 ? -26.247 63.604 39.229 1.00 43.59 266 THR A C 1
ATOM 2079 O O . THR A 1 266 ? -25.100 63.316 39.528 1.00 43.59 266 THR A O 1
ATOM 2082 N N . ASN A 1 267 ? -26.824 62.930 38.229 1.00 40.97 267 ASN A N 1
ATOM 2083 C CA . ASN A 1 267 ? -27.282 63.371 36.893 1.00 40.97 267 ASN A CA 1
ATOM 2084 C C . ASN A 1 267 ? -26.304 62.932 35.787 1.00 40.97 267 ASN A C 1
ATOM 2086 O O . ASN A 1 267 ? -25.094 63.028 35.937 1.00 40.97 267 ASN A O 1
ATOM 2090 N N . ALA A 1 268 ? -26.913 62.612 34.642 1.00 37.31 268 ALA A N 1
ATOM 2091 C CA . ALA A 1 268 ? -26.390 62.763 33.283 1.00 37.31 268 ALA A CA 1
ATOM 2092 C C . ALA A 1 268 ? -25.541 61.620 32.666 1.00 37.31 268 ALA A C 1
ATOM 2094 O O . ALA A 1 268 ? -24.346 61.468 32.884 1.00 37.31 268 ALA A O 1
ATOM 2095 N N . SER A 1 269 ? -26.213 60.895 31.760 1.00 42.69 269 SER A N 1
ATOM 2096 C CA . SER A 1 269 ? -25.733 60.507 30.410 1.00 42.69 269 SER A CA 1
ATOM 2097 C C . SER A 1 269 ? -25.270 61.760 29.607 1.00 42.69 269 SER A C 1
ATOM 2099 O O . SER A 1 269 ? -25.587 62.849 30.086 1.00 42.69 269 SER A O 1
ATOM 2101 N N . PRO A 1 270 ? -24.676 61.727 28.382 1.00 54.59 270 PRO A N 1
ATOM 2102 C CA . PRO A 1 270 ? -24.506 60.614 27.431 1.00 54.59 270 PRO A CA 1
ATOM 2103 C C . PRO A 1 270 ? -23.182 60.607 26.601 1.00 54.59 270 PRO A C 1
ATOM 2105 O O . PRO A 1 270 ? -22.325 61.465 26.739 1.00 54.59 270 PRO A O 1
ATOM 2108 N N . ALA A 1 271 ? -23.086 59.614 25.704 1.00 42.75 271 ALA A N 1
ATOM 2109 C CA . ALA A 1 271 ? -22.536 59.627 24.332 1.00 42.75 271 ALA A CA 1
ATOM 2110 C C . ALA A 1 271 ? -21.129 60.185 23.974 1.00 42.75 271 ALA A C 1
ATOM 2112 O O . ALA A 1 271 ? -20.784 61.330 24.221 1.00 42.75 271 ALA A O 1
ATOM 2113 N N . SER A 1 272 ? -20.448 59.374 23.146 1.00 44.53 272 SER A N 1
ATOM 2114 C CA . SER A 1 272 ? -19.573 59.731 22.011 1.00 44.53 272 SER A CA 1
ATOM 2115 C C . SER A 1 272 ? -18.302 60.557 22.243 1.00 44.53 272 SER A C 1
ATOM 2117 O O . SER A 1 272 ? -18.359 61.770 22.376 1.00 44.53 272 SER A O 1
ATOM 2119 N N . ALA A 1 273 ? -17.138 59.928 22.032 1.00 42.88 273 ALA A N 1
ATOM 2120 C CA . ALA A 1 273 ? -16.016 60.558 21.326 1.00 42.88 273 ALA A CA 1
ATOM 2121 C C . ALA A 1 273 ? -15.000 59.514 20.838 1.00 42.88 273 ALA A C 1
ATOM 2123 O O . ALA A 1 273 ? -14.463 58.719 21.607 1.00 42.88 273 ALA A O 1
ATOM 2124 N N . ALA A 1 274 ? -14.730 59.559 19.537 1.00 44.97 274 ALA A N 1
ATOM 2125 C CA . ALA A 1 274 ? -13.580 58.954 18.887 1.00 44.97 274 ALA A CA 1
ATOM 2126 C C . ALA A 1 274 ? -12.285 59.655 19.324 1.00 44.97 274 ALA A C 1
ATOM 2128 O O . ALA A 1 274 ? -12.252 60.882 19.329 1.00 44.97 274 ALA A O 1
ATOM 2129 N N . ILE A 1 275 ? -11.209 58.908 19.602 1.00 46.00 275 ILE A N 1
ATOM 2130 C CA . ILE A 1 275 ? -9.841 59.448 19.639 1.00 46.00 275 ILE A CA 1
ATOM 2131 C C . ILE A 1 275 ? -8.865 58.424 19.047 1.00 46.00 275 ILE A C 1
ATOM 2133 O O . ILE A 1 275 ? -8.692 57.319 19.557 1.00 46.00 275 ILE A O 1
ATOM 2137 N N . GLN A 1 276 ? -8.218 58.848 17.963 1.00 45.56 276 GLN A N 1
ATOM 2138 C CA . GLN A 1 276 ? -6.997 58.289 17.391 1.00 45.56 276 GLN A CA 1
ATOM 2139 C C . GLN A 1 276 ? -5.797 58.536 18.325 1.00 45.56 276 GLN A C 1
ATOM 2141 O O . GLN A 1 276 ? -5.620 59.656 18.798 1.00 45.56 276 GLN A O 1
ATOM 2146 N N . ARG A 1 277 ? -4.926 57.537 18.509 1.00 41.09 277 ARG A N 1
ATOM 2147 C CA . ARG A 1 277 ? -3.493 57.661 18.875 1.00 41.09 277 ARG A CA 1
ATOM 2148 C C . ARG A 1 277 ? -2.803 56.432 18.261 1.00 41.09 277 ARG A C 1
ATOM 2150 O O . ARG A 1 277 ? -3.235 55.327 18.551 1.00 41.09 277 ARG A O 1
ATOM 2157 N N . SER A 1 278 ? -1.922 56.475 17.261 1.00 41.12 278 SER A N 1
ATOM 2158 C CA . SER A 1 278 ? -0.747 57.305 16.955 1.00 41.12 278 SER A CA 1
ATOM 2159 C C . SER A 1 278 ? 0.427 57.112 17.922 1.00 41.12 278 SER A C 1
ATOM 2161 O O . SER A 1 278 ? 0.388 57.612 19.039 1.00 41.12 278 SER A O 1
ATOM 2163 N N . VAL A 1 279 ? 1.439 56.425 17.371 1.00 45.47 279 VAL A N 1
ATOM 2164 C CA . VAL A 1 279 ? 2.885 56.313 17.659 1.00 45.47 279 VAL A CA 1
ATOM 2165 C C . VAL A 1 279 ? 3.423 55.849 19.019 1.00 45.47 279 VAL A C 1
ATOM 2167 O O . VAL A 1 279 ? 3.146 56.425 20.059 1.00 45.47 279 VAL A O 1
ATOM 2170 N N . ASN A 1 280 ? 4.316 54.859 18.865 1.00 43.69 280 ASN A N 1
ATOM 2171 C CA . ASN A 1 280 ? 5.620 54.641 19.494 1.00 43.69 280 ASN A CA 1
ATOM 2172 C C . ASN A 1 280 ? 5.731 54.763 21.010 1.00 43.69 280 ASN A C 1
ATOM 2174 O O . ASN A 1 280 ? 5.683 55.859 21.541 1.00 43.69 280 ASN A O 1
ATOM 2178 N N . ASP A 1 281 ? 6.129 53.652 21.634 1.00 40.03 281 ASP A N 1
ATOM 2179 C CA . ASP A 1 281 ? 7.265 53.702 22.548 1.00 40.03 281 ASP A CA 1
ATOM 2180 C C . ASP A 1 281 ? 8.080 52.405 22.510 1.00 40.03 281 ASP A C 1
ATOM 2182 O O . ASP A 1 281 ? 7.578 51.281 22.542 1.00 40.03 281 ASP A O 1
ATOM 2186 N N . THR A 1 282 ? 9.381 52.629 22.393 1.00 52.12 282 THR A N 1
ATOM 2187 C CA . THR A 1 282 ? 10.503 51.713 22.549 1.00 52.12 282 THR A CA 1
ATOM 2188 C C . THR A 1 282 ? 10.623 51.206 23.982 1.00 52.12 282 THR A C 1
ATOM 2190 O O . THR A 1 282 ? 10.563 52.004 24.910 1.00 52.12 282 THR A O 1
ATOM 2193 N N . ASN A 1 283 ? 10.893 49.912 24.156 1.00 43.09 283 ASN A N 1
ATOM 2194 C CA . ASN A 1 283 ? 11.646 49.312 25.270 1.00 43.09 283 ASN A CA 1
ATOM 2195 C C . ASN A 1 283 ? 11.572 47.787 25.109 1.00 43.09 283 ASN A C 1
ATOM 2197 O O . ASN A 1 283 ? 10.553 47.264 24.686 1.00 43.09 283 ASN A O 1
ATOM 2201 N N . ALA A 1 284 ? 12.533 46.958 25.472 1.00 41.34 284 ALA A N 1
ATOM 2202 C CA . ALA A 1 284 ? 13.945 47.073 25.769 1.00 41.34 284 ALA A CA 1
ATOM 2203 C C . ALA A 1 284 ? 14.406 45.611 25.873 1.00 41.34 284 ALA A C 1
ATOM 2205 O O . ALA A 1 284 ? 13.690 44.773 26.415 1.00 41.34 284 ALA A O 1
ATOM 2206 N N . SER A 1 285 ? 15.592 45.323 25.345 1.00 43.81 285 SER A N 1
ATOM 2207 C CA . SER A 1 285 ? 16.575 44.403 25.920 1.00 43.81 285 SER A CA 1
ATOM 2208 C C . SER A 1 285 ? 16.054 43.274 26.827 1.00 43.81 285 SER A C 1
ATOM 2210 O O . SER A 1 285 ? 15.851 43.457 28.025 1.00 43.81 285 SER A O 1
ATOM 2212 N N . THR A 1 286 ? 16.039 42.050 26.307 1.00 44.56 286 THR A N 1
ATOM 2213 C CA . THR A 1 286 ? 16.480 40.898 27.104 1.00 44.56 286 THR A CA 1
ATOM 2214 C C . THR A 1 286 ? 17.245 39.948 26.199 1.00 44.56 286 THR A C 1
ATOM 2216 O O . THR A 1 286 ? 16.687 39.217 25.387 1.00 44.56 286 THR A O 1
ATOM 2219 N N . LYS A 1 287 ? 18.571 40.036 26.320 1.00 47.00 287 LYS A N 1
ATOM 2220 C CA . LYS A 1 287 ? 19.519 39.028 25.861 1.00 47.00 287 LYS A CA 1
ATOM 2221 C C . LYS A 1 287 ? 19.213 37.729 26.610 1.00 47.00 287 LYS A C 1
ATOM 2223 O O . LYS A 1 287 ? 19.277 37.721 27.835 1.00 47.00 287 LYS A O 1
ATOM 2228 N N . TYR A 1 288 ? 18.917 36.662 25.883 1.00 42.88 288 TYR A N 1
ATOM 2229 C CA . TYR A 1 288 ? 19.151 35.296 26.341 1.00 42.88 288 TYR A CA 1
ATOM 2230 C C . TYR A 1 288 ? 19.744 34.544 25.156 1.00 42.88 288 TYR A C 1
ATOM 2232 O O . TYR A 1 288 ? 19.052 34.140 24.225 1.00 42.88 288 TYR A O 1
ATOM 2240 N N . SER A 1 289 ? 21.071 34.507 25.160 1.00 46.53 289 SER A N 1
ATOM 2241 C CA . SER A 1 289 ? 21.892 33.698 24.279 1.00 46.53 289 SER A CA 1
ATOM 2242 C C . SER A 1 289 ? 22.148 32.400 25.027 1.00 46.53 289 SER A C 1
ATOM 2244 O O . SER A 1 289 ? 22.986 32.388 25.915 1.00 46.53 289 SER A O 1
ATOM 2246 N N . ASP A 1 290 ? 21.411 31.352 24.684 1.00 44.00 290 ASP A N 1
ATOM 2247 C CA . ASP A 1 290 ? 21.771 29.971 25.004 1.00 44.00 290 ASP A CA 1
ATOM 2248 C C . ASP A 1 290 ? 21.565 29.163 23.720 1.00 44.00 290 ASP A C 1
ATOM 2250 O O . ASP A 1 290 ? 20.526 28.541 23.495 1.00 44.00 290 ASP A O 1
ATOM 2254 N N . GLU A 1 291 ? 22.545 29.257 22.819 1.00 50.94 291 GLU A N 1
ATOM 2255 C CA . GLU A 1 291 ? 22.692 28.274 21.752 1.00 50.94 291 GLU A CA 1
ATOM 2256 C C . GLU A 1 291 ? 23.371 27.027 22.332 1.00 50.94 291 GLU A C 1
ATOM 2258 O O . GLU A 1 291 ? 24.433 27.144 22.950 1.00 50.94 291 GLU A O 1
ATOM 2263 N N . PRO A 1 292 ? 22.810 25.821 22.148 1.00 54.94 292 PRO A N 1
ATOM 2264 C CA . PRO A 1 292 ? 23.530 24.600 22.453 1.00 54.94 292 PRO A CA 1
ATOM 2265 C C . PRO A 1 292 ? 24.610 24.381 21.390 1.00 54.94 292 PRO A C 1
ATOM 2267 O O . PRO A 1 292 ? 24.316 24.102 20.228 1.00 54.94 292 PRO A O 1
ATOM 2270 N N . SER A 1 293 ? 25.868 24.490 21.811 1.00 42.75 293 SER A N 1
ATOM 2271 C CA . SER A 1 293 ? 27.050 24.103 21.046 1.00 42.75 293 SER A CA 1
ATOM 2272 C C . SER A 1 293 ? 26.920 22.654 20.566 1.00 42.75 293 SER A C 1
ATOM 2274 O O . SER A 1 293 ? 27.104 21.712 21.337 1.00 42.75 293 SER A O 1
ATOM 2276 N N . ILE A 1 294 ? 26.601 22.463 19.286 1.00 43.62 294 ILE A N 1
ATOM 2277 C CA . ILE A 1 294 ? 26.670 21.156 18.634 1.00 43.62 294 ILE A CA 1
ATOM 2278 C C . ILE A 1 294 ? 28.153 20.877 18.390 1.00 43.62 294 ILE A C 1
ATOM 2280 O O . ILE A 1 294 ? 28.780 21.476 17.518 1.00 43.62 294 ILE A O 1
ATOM 2284 N N . SER A 1 295 ? 28.729 19.989 19.196 1.00 47.66 295 SER A N 1
ATOM 2285 C CA . SER A 1 295 ? 30.065 19.451 18.971 1.00 47.66 295 SER A CA 1
ATOM 2286 C C . SER A 1 295 ? 30.079 18.706 17.637 1.00 47.66 295 SER A C 1
ATOM 2288 O O . SER A 1 295 ? 29.478 17.639 17.504 1.00 47.66 295 SER A O 1
ATOM 2290 N N . ILE A 1 296 ? 30.751 19.297 16.653 1.00 43.16 296 ILE A N 1
ATOM 2291 C CA . ILE A 1 296 ? 31.075 18.687 15.367 1.00 43.16 296 ILE A CA 1
ATOM 2292 C C . ILE A 1 296 ? 31.961 17.472 15.656 1.00 43.16 296 ILE A C 1
ATOM 2294 O O . ILE A 1 296 ? 33.111 17.608 16.068 1.00 43.16 296 ILE A O 1
ATOM 2298 N N . ILE A 1 297 ? 31.398 16.276 15.491 1.00 50.47 297 ILE A N 1
ATOM 2299 C CA . ILE A 1 297 ? 32.159 15.030 15.484 1.00 50.47 297 ILE A CA 1
ATOM 2300 C C . ILE A 1 297 ? 32.867 14.976 14.131 1.00 50.47 297 ILE A C 1
ATOM 2302 O O . ILE A 1 297 ? 32.225 14.782 13.100 1.00 50.47 297 ILE A O 1
ATOM 2306 N N . ASN A 1 298 ? 34.183 15.190 14.144 1.00 49.88 298 ASN A N 1
ATOM 2307 C CA . ASN A 1 298 ? 35.055 14.878 13.017 1.00 49.88 298 ASN A CA 1
ATOM 2308 C C . ASN A 1 298 ? 34.953 13.375 12.738 1.00 49.88 298 ASN A C 1
ATOM 2310 O O . ASN A 1 298 ? 35.441 12.559 13.520 1.00 49.88 298 ASN A O 1
ATOM 2314 N N . VAL A 1 299 ? 34.312 13.025 11.627 1.00 56.56 299 VAL A N 1
ATOM 2315 C CA . VAL A 1 299 ? 34.423 11.699 11.022 1.00 56.56 299 VAL A CA 1
ATOM 2316 C C . VAL A 1 299 ? 35.732 11.700 10.227 1.00 56.56 299 VAL A C 1
ATOM 2318 O O . VAL A 1 299 ? 35.895 12.580 9.381 1.00 56.56 299 VAL A O 1
ATOM 2321 N N . PRO A 1 300 ? 36.692 10.806 10.517 1.00 59.12 300 PRO A N 1
ATOM 2322 C CA . PRO A 1 300 ? 37.898 10.691 9.710 1.00 59.12 300 PRO A CA 1
ATOM 2323 C C . PRO A 1 300 ? 37.544 10.172 8.310 1.00 59.12 300 PRO A C 1
ATOM 2325 O O . PRO A 1 300 ? 36.762 9.232 8.173 1.00 59.12 300 PRO A O 1
ATOM 2328 N N . ASP A 1 301 ? 38.114 10.822 7.294 1.00 51.72 301 ASP A N 1
ATOM 2329 C CA . ASP A 1 301 ? 38.150 10.352 5.909 1.00 51.72 301 ASP A CA 1
ATOM 2330 C C . ASP A 1 301 ? 38.804 8.962 5.872 1.00 51.72 301 ASP A C 1
ATOM 2332 O O . ASP A 1 301 ? 40.004 8.821 6.101 1.00 51.72 301 ASP A O 1
ATOM 2336 N N . GLU A 1 302 ? 37.999 7.933 5.613 1.00 58.66 302 GLU A N 1
ATOM 2337 C CA . GLU A 1 302 ? 38.471 6.593 5.269 1.00 58.66 302 GLU A CA 1
ATOM 2338 C C . GLU A 1 302 ? 38.677 6.535 3.748 1.00 58.66 302 GLU A C 1
ATOM 2340 O O . GLU A 1 302 ? 37.731 6.628 2.960 1.00 58.66 302 GLU A O 1
ATOM 2345 N N . ASP A 1 303 ? 39.942 6.407 3.352 1.00 58.97 303 ASP A N 1
ATOM 2346 C CA . ASP A 1 303 ? 40.398 6.198 1.981 1.00 58.97 303 ASP A CA 1
ATOM 2347 C C . ASP A 1 303 ? 39.743 4.955 1.336 1.00 58.97 303 ASP A C 1
ATOM 2349 O O . ASP A 1 303 ? 39.780 3.863 1.913 1.00 58.97 303 ASP A O 1
ATOM 2353 N N . PRO A 1 304 ? 39.215 5.032 0.097 1.00 59.84 304 PRO A N 1
ATOM 2354 C CA . PRO A 1 304 ? 38.761 3.851 -0.627 1.00 59.84 304 PRO A CA 1
ATOM 2355 C C . PRO A 1 304 ? 39.958 3.085 -1.209 1.00 59.84 304 PRO A C 1
ATOM 2357 O O . PRO A 1 304 ? 40.340 3.249 -2.371 1.00 59.84 304 PRO A O 1
ATOM 2360 N N . ALA A 1 305 ? 40.543 2.205 -0.399 1.00 48.09 305 ALA A N 1
ATOM 2361 C CA . ALA A 1 305 ? 41.498 1.208 -0.859 1.00 48.09 305 ALA A CA 1
ATOM 2362 C C . ALA A 1 305 ? 40.800 0.149 -1.738 1.00 48.09 305 ALA A C 1
ATOM 2364 O O . ALA A 1 305 ? 40.044 -0.695 -1.267 1.00 48.09 305 ALA A O 1
ATOM 2365 N N . SER A 1 306 ? 41.090 0.205 -3.040 1.00 52.47 306 SER A N 1
ATOM 2366 C CA . SER A 1 306 ? 41.371 -0.950 -3.908 1.00 52.47 306 SER A CA 1
ATOM 2367 C C . SER A 1 306 ? 40.515 -2.217 -3.723 1.00 52.47 306 SER A C 1
ATOM 2369 O O . SER A 1 306 ? 40.946 -3.182 -3.094 1.00 52.47 306 SER A O 1
ATOM 2371 N N . ALA A 1 307 ? 39.364 -2.275 -4.396 1.00 45.62 307 ALA A N 1
ATOM 2372 C CA . ALA A 1 307 ? 38.704 -3.541 -4.709 1.00 45.62 307 ALA A CA 1
ATOM 2373 C C . ALA A 1 307 ? 39.380 -4.172 -5.939 1.00 45.62 307 ALA A C 1
ATOM 2375 O O . ALA A 1 307 ? 39.197 -3.725 -7.073 1.00 45.62 307 ALA A O 1
ATOM 2376 N N . GLN A 1 308 ? 40.207 -5.188 -5.694 1.00 47.94 308 GLN A N 1
ATOM 2377 C CA . GLN A 1 308 ? 40.759 -6.046 -6.734 1.00 47.94 308 GLN A CA 1
ATOM 2378 C C . GLN A 1 308 ? 39.643 -6.889 -7.361 1.00 47.94 308 GLN A C 1
ATOM 2380 O O . GLN A 1 308 ? 38.892 -7.577 -6.673 1.00 47.94 308 GLN A O 1
ATOM 2385 N N . HIS A 1 309 ? 39.568 -6.825 -8.688 1.00 47.16 309 HIS A N 1
ATOM 2386 C CA . HIS A 1 309 ? 38.869 -7.776 -9.538 1.00 47.16 309 HIS A CA 1
ATOM 2387 C C . HIS A 1 309 ? 39.479 -9.170 -9.347 1.00 47.16 309 HIS A C 1
ATOM 2389 O O . HIS A 1 309 ? 40.614 -9.405 -9.757 1.00 47.16 309 HIS A O 1
ATOM 2395 N N . SER A 1 310 ? 38.721 -10.100 -8.776 1.00 52.22 310 SER A N 1
ATOM 2396 C CA . SER A 1 310 ? 38.936 -11.528 -8.995 1.00 52.22 310 SER A CA 1
ATOM 2397 C C . SER A 1 310 ? 37.922 -12.001 -10.035 1.00 52.22 310 SER A C 1
ATOM 2399 O O . SER A 1 310 ? 36.742 -12.182 -9.728 1.00 52.22 310 SER A O 1
ATOM 2401 N N . ASP A 1 311 ? 38.404 -12.159 -11.265 1.00 44.75 311 ASP A N 1
ATOM 2402 C CA . ASP A 1 311 ? 37.809 -13.009 -12.292 1.00 44.75 311 ASP A CA 1
ATOM 2403 C C . ASP A 1 311 ? 37.605 -14.419 -11.718 1.00 44.75 311 ASP A C 1
ATOM 2405 O O . ASP A 1 311 ? 38.570 -15.129 -11.429 1.00 44.75 311 ASP A O 1
ATOM 2409 N N . ALA A 1 312 ? 36.348 -14.816 -11.530 1.00 52.78 312 ALA A N 1
ATOM 2410 C CA . ALA A 1 312 ? 35.981 -16.203 -11.297 1.00 52.78 312 ALA A CA 1
ATOM 2411 C C . ALA A 1 312 ? 35.576 -16.805 -12.644 1.00 52.78 312 ALA A C 1
ATOM 2413 O O . ALA A 1 312 ? 34.515 -16.512 -13.196 1.00 52.78 312 ALA A O 1
ATOM 2414 N N . SER A 1 313 ? 36.497 -17.601 -13.172 1.00 52.59 313 SER A N 1
ATOM 2415 C CA . SER A 1 313 ? 36.407 -18.392 -14.387 1.00 52.59 313 SER A CA 1
ATOM 2416 C C . SER A 1 313 ? 35.111 -19.198 -14.467 1.00 52.59 313 SER A C 1
ATOM 2418 O O . SER A 1 313 ? 34.706 -19.855 -13.510 1.00 52.59 313 SER A O 1
ATOM 2420 N N . ALA A 1 314 ? 34.493 -19.155 -15.645 1.00 49.00 314 ALA A N 1
ATOM 2421 C CA . ALA A 1 314 ? 33.352 -19.968 -16.022 1.00 49.00 314 ALA A CA 1
ATOM 2422 C C . ALA A 1 314 ? 33.721 -21.458 -15.998 1.00 49.00 314 ALA A C 1
ATOM 2424 O O . ALA A 1 314 ? 34.454 -21.942 -16.863 1.00 49.00 314 ALA A O 1
ATOM 2425 N N . ASP A 1 315 ? 33.190 -22.174 -15.010 1.00 51.25 315 ASP A N 1
ATOM 2426 C CA . ASP A 1 315 ? 33.226 -23.629 -14.954 1.00 51.25 315 ASP A CA 1
ATOM 2427 C C . ASP A 1 315 ? 32.186 -24.159 -15.951 1.00 51.25 315 ASP A C 1
ATOM 2429 O O . ASP A 1 315 ? 30.971 -24.082 -15.753 1.00 51.25 315 ASP A O 1
ATOM 2433 N N . THR A 1 316 ? 32.692 -24.564 -17.111 1.00 58.16 316 THR A N 1
ATOM 2434 C CA . THR A 1 316 ? 31.909 -25.094 -18.225 1.00 58.16 316 THR A CA 1
ATOM 2435 C C . THR A 1 316 ? 31.700 -26.577 -17.955 1.00 58.16 316 THR A C 1
ATOM 2437 O O . THR A 1 316 ? 32.592 -27.384 -18.208 1.00 58.16 316 THR A O 1
ATOM 2440 N N . LEU A 1 317 ? 30.540 -26.940 -17.407 1.00 59.97 317 LEU A N 1
ATOM 2441 C CA . LEU A 1 317 ? 30.161 -28.344 -17.269 1.00 59.97 317 LEU A CA 1
ATOM 2442 C C . LEU A 1 317 ? 29.850 -28.934 -18.658 1.00 59.97 317 LEU A C 1
ATOM 2444 O O . LEU A 1 317 ? 29.113 -28.306 -19.425 1.00 59.97 317 LEU A O 1
ATOM 2448 N N . PRO A 1 318 ? 30.394 -30.115 -18.999 1.00 64.62 318 PRO A N 1
ATOM 2449 C CA . PRO A 1 318 ? 30.078 -30.790 -20.247 1.00 64.62 318 PRO A CA 1
ATOM 2450 C C . PRO A 1 318 ? 28.634 -31.303 -20.225 1.00 64.62 318 PRO A C 1
ATOM 2452 O O . PRO A 1 318 ? 28.185 -31.908 -19.252 1.00 64.62 318 PRO A O 1
ATOM 2455 N N . LEU A 1 319 ? 27.923 -31.034 -21.321 1.00 59.06 319 LEU A N 1
ATOM 2456 C CA . LEU A 1 319 ? 26.670 -31.685 -21.684 1.00 59.06 319 LEU A CA 1
ATOM 2457 C C . LEU A 1 319 ? 26.944 -33.182 -21.855 1.00 59.06 319 LEU A C 1
ATOM 2459 O O . LEU A 1 319 ? 27.734 -33.576 -22.711 1.00 59.06 319 LEU A O 1
ATOM 2463 N N . ASP A 1 320 ? 26.326 -33.980 -20.993 1.00 59.84 320 ASP A N 1
ATOM 2464 C CA . ASP A 1 320 ? 26.298 -35.433 -21.084 1.00 59.84 320 ASP A CA 1
ATOM 2465 C C . ASP A 1 320 ? 25.189 -35.810 -22.078 1.00 59.84 320 ASP A C 1
ATOM 2467 O O . ASP A 1 320 ? 24.004 -35.846 -21.737 1.00 59.84 320 ASP A O 1
ATOM 2471 N N . ASP A 1 321 ? 25.580 -35.981 -23.343 1.00 60.84 321 ASP A N 1
ATOM 2472 C CA . ASP A 1 321 ? 24.744 -36.541 -24.403 1.00 60.84 321 ASP A CA 1
ATOM 2473 C C . ASP A 1 321 ? 24.558 -38.040 -24.133 1.00 60.84 321 ASP A C 1
ATOM 2475 O O . ASP A 1 321 ? 25.354 -38.879 -24.551 1.00 60.84 321 ASP A O 1
ATOM 2479 N N . SER A 1 322 ? 23.492 -38.376 -23.410 1.00 64.56 322 SER A N 1
ATOM 2480 C CA . SER A 1 322 ? 22.962 -39.738 -23.327 1.00 64.56 322 SER A CA 1
ATOM 2481 C C . SER A 1 322 ? 21.754 -39.874 -24.254 1.00 64.56 322 SER A C 1
ATOM 2483 O O . SER A 1 322 ? 20.613 -39.973 -23.801 1.00 64.56 322 SER A O 1
ATOM 2485 N N . ASP A 1 323 ? 22.024 -39.849 -25.557 1.00 61.62 323 ASP A N 1
ATOM 2486 C CA . ASP A 1 323 ? 21.223 -40.590 -26.530 1.00 61.62 323 ASP A CA 1
ATOM 2487 C C . ASP A 1 323 ? 21.665 -42.066 -26.508 1.00 61.62 323 ASP A C 1
ATOM 2489 O O . ASP A 1 323 ? 22.799 -42.385 -26.156 1.00 61.62 323 ASP A O 1
ATOM 2493 N N . ASP A 1 324 ? 20.755 -42.942 -26.929 1.00 61.25 324 ASP A N 1
ATOM 2494 C CA . ASP A 1 324 ? 20.892 -44.394 -27.110 1.00 61.25 324 ASP A CA 1
ATOM 2495 C C . ASP A 1 324 ? 20.606 -45.274 -25.876 1.00 61.25 324 ASP A C 1
ATOM 2497 O O . ASP A 1 324 ? 21.468 -45.578 -25.055 1.00 61.25 324 ASP A O 1
ATOM 2501 N N . LEU A 1 325 ? 19.383 -45.820 -25.814 1.00 62.12 325 LEU A N 1
ATOM 2502 C CA . LEU A 1 325 ? 19.095 -47.209 -26.220 1.00 62.12 325 LEU A CA 1
ATOM 2503 C C . LEU A 1 325 ? 17.657 -47.615 -25.814 1.00 62.12 325 LEU A C 1
ATOM 2505 O O . LEU A 1 325 ? 17.317 -47.574 -24.638 1.00 62.12 325 LEU A O 1
ATOM 2509 N N . PHE A 1 326 ? 16.885 -48.031 -26.830 1.00 57.00 326 PHE A N 1
ATOM 2510 C CA . PHE A 1 326 ? 15.763 -48.997 -26.854 1.00 57.00 326 PHE A CA 1
ATOM 2511 C C . PHE A 1 326 ? 14.743 -49.070 -25.704 1.00 57.00 326 PHE A C 1
ATOM 2513 O O . PHE A 1 326 ? 15.086 -49.552 -24.603 1.00 57.00 326 PHE A O 1
#